Protein AF-A0AAN8IJY3-F1 (afdb_monomer)

Organism: Trichostrongylus colubriformis (NCBI:txid6319)

Secondary structure (DSSP, 8-state):
--B--EEEES-EEES-SS-SEEEEESSEEEEEES-EEES-SSEEEEEEE-TT--SPPS-EEEEEE---TT-TTSPPPEEE--SSEEEEE-----BGGG----EEEEES-EEES--SS-SEEEPPP--TTBPPEEEEEES-EEES-SS-SEEE-S--SEEEEEES-EEES-SS-SEEEE-TT-GGGTTS-EEEEEES-EEES-EES-SEEEE--TT-TTEEEEEESS-EEES-EE--S-TT---SSS--EEEEE--TTEEEEEEEEE-TT-SEEEEE--S-TT---EEEEEE-S-S-HHHHGGGEE-

Sequence (306 aa):
DGAADIWLNDTRIQDNWGDGVNISYAGGAITINGTRLERNRWRGAAFHFNDSSPFLALHQEIVFKGRPSNNIFYLPTIVADNKWGGVLVGNFCLPAYRNIEPKVLINWVEFLGNSYHPALEIHSCQGYGFARTVVDVTGNRIEGNGGMGFRMAPSVNVLAFINSNQFLNNNDTALFIKNAAYPQLWPLRANVTISKNAFKFNRGKYIISIGLNEDAPAQQLIFNQQNEVRENVVINPFPEFRPRSTPYAAMVVSSSNVIIRRNCFKNPHATYEIGTELNEHAKRIDARENNWGSPMPSQFMSKIFD

Solvent-accessible surface area (backbone atoms only — not comparable to full-atom values): 14254 Å² total; per-residue (Å²): 128,45,47,54,74,41,80,46,62,72,40,80,38,61,69,31,86,42,46,46,38,77,44,50,29,39,28,26,44,37,39,40,29,28,25,37,21,30,46,6,52,22,23,18,31,39,39,39,59,42,84,85,46,93,60,79,54,85,47,39,36,42,35,40,40,26,27,52,97,90,38,87,87,46,47,58,17,36,29,27,47,5,50,40,10,16,35,38,40,45,54,55,78,51,56,37,92,70,77,56,72,35,38,38,36,43,30,20,33,38,34,35,43,10,19,66,32,32,32,33,33,44,40,42,26,87,64,85,74,41,34,47,32,39,34,40,41,33,47,24,39,36,29,48,17,53,10,30,34,34,38,28,62,48,62,26,26,31,42,34,41,42,31,48,27,38,34,33,48,16,59,20,32,38,35,38,37,42,16,69,94,47,61,90,53,30,87,42,40,19,40,37,40,37,27,41,27,38,40,34,49,27,28,17,51,28,35,29,39,40,21,48,38,60,87,20,89,50,35,41,36,38,43,27,60,51,28,36,43,31,57,28,39,36,52,60,97,51,80,90,58,83,51,60,86,68,45,56,5,41,29,32,38,36,21,50,48,35,38,38,34,43,28,40,42,52,36,87,56,22,78,15,55,37,18,41,36,58,96,52,92,87,65,64,65,53,56,88,52,51,44,58,83,57,94,51,61,92,80,42,53,82,25,53,44,127

Mean predicted aligned error: 4.47 Å

InterPro domains:
  IPR006626 Parallel beta-helix repeat [SM00710] (3-25)
  IPR006626 Parallel beta-helix repeat [SM00710] (27-51)
  IPR006626 Parallel beta-helix repeat [SM00710] (132-154)
  IPR006626 Parallel beta-helix repeat [SM00710] (157-179)
  IPR006626 Parallel beta-helix repeat [SM00710] (189-209)
  IPR011050 Pectin lyase fold/virulence factor [SSF51126] (3-276)
  IPR012334 Pectin lyase fold [G3DSA:2.160.20.10] (1-294)
  IPR053243 Septate junction maturation regulator [PTHR47653] (2-306)

Radius of gyration: 19.26 Å; Cα contacts (8 Å, |Δi|>4): 1015; chains: 1; bounding box: 43×36×53 Å

Nearest PDB structures (foldseek):
  4xkw-assembly1_A  TM=3.505E-01  e=2.200E+00  Enterobacteria phage HK620
  6tgf-assembly1_D  TM=3.110E-01  e=2.200E+00  Pantoea stewartii subsp. stewartii DC283
  1ee6-assembly1_A  TM=3.434E-01  e=8.882E+00  Bacillus sp. KSM-P15
  4xla-assembly1_A  TM=2.573E-01  e=7.725E+00  Enterobacteria phage HK620

Foldseek 3Di:
DFDAEAEAELEEQEDAQEESEEGAHAAYEYEHFLYHQEHHQAESYEYHYDPVDPDHYPAAEYYYDAAAPPHPPGRGAEQENHAHEYYEADEDWAAVVSVYAHEYYHEAHEQYAYEHAENEEYEYHQDPRTAAHEYEAYNYEQENYAHEHYEYEAAFSYDYEAYQYEQYQYAEAPEYHEHCVPLVSLQTAGEYEHENYEHAQYEYQENYEDEHHAPRPRYAYEDAYEYEQEQYAFDDPCPVDQDLQRGGENYEYEYQRYEAAHYEFYHPNGQANYHYNYPDPVGDHHHPHYHQVDPDCVVHVSNYHD

Structure (mmCIF, N/CA/C/O backbone):
data_AF-A0AAN8IJY3-F1
#
_entry.id   AF-A0AAN8IJY3-F1
#
loop_
_atom_site.group_PDB
_atom_site.id
_atom_site.type_symbol
_atom_site.label_atom_id
_atom_site.label_alt_id
_atom_site.label_comp_id
_atom_site.label_asym_id
_atom_site.label_entity_id
_atom_site.label_seq_id
_atom_site.pdbx_PDB_ins_code
_atom_site.Cartn_x
_atom_site.Cartn_y
_atom_site.Cartn_z
_atom_site.occupancy
_atom_site.B_iso_or_equiv
_atom_site.auth_seq_id
_atom_site.auth_comp_id
_atom_site.auth_asym_id
_atom_site.auth_atom_id
_atom_site.pdbx_PDB_model_num
ATOM 1 N N . ASP A 1 1 ? 17.863 -8.884 -20.463 1.00 57.31 1 ASP A N 1
ATOM 2 C CA . ASP A 1 1 ? 17.815 -7.409 -20.524 1.00 57.31 1 ASP A CA 1
ATOM 3 C C . ASP A 1 1 ? 16.375 -6.960 -20.391 1.00 57.31 1 ASP A C 1
ATOM 5 O O . ASP A 1 1 ? 15.519 -7.518 -21.065 1.00 57.31 1 ASP A O 1
ATOM 9 N N . GLY A 1 2 ? 16.079 -6.120 -19.397 1.00 62.00 2 GLY A N 1
ATOM 10 C CA . GLY A 1 2 ? 14.698 -5.806 -19.013 1.00 62.00 2 GLY A CA 1
ATOM 11 C C . GLY A 1 2 ? 13.941 -5.013 -20.080 1.00 62.00 2 GLY A C 1
ATOM 12 O O . GLY A 1 2 ? 14.548 -4.405 -20.959 1.00 62.00 2 GLY A O 1
ATOM 13 N N . ALA A 1 3 ? 12.613 -5.006 -19.990 1.00 64.88 3 ALA A N 1
ATOM 14 C CA . ALA A 1 3 ? 11.790 -4.174 -20.859 1.00 64.88 3 ALA A CA 1
ATOM 15 C C . ALA A 1 3 ? 11.988 -2.677 -20.560 1.00 64.88 3 ALA A C 1
ATOM 17 O O . ALA A 1 3 ? 12.278 -2.316 -19.416 1.00 64.88 3 ALA A O 1
ATOM 18 N N . ALA A 1 4 ? 11.829 -1.851 -21.601 1.00 77.31 4 ALA A N 1
ATOM 19 C CA . ALA A 1 4 ? 11.807 -0.392 -21.522 1.00 77.31 4 ALA A CA 1
ATOM 20 C C . ALA A 1 4 ? 10.356 0.100 -21.346 1.00 77.31 4 ALA A C 1
ATOM 22 O O . ALA A 1 4 ? 9.753 -0.118 -20.298 1.00 77.31 4 ALA A O 1
ATOM 23 N N . ASP A 1 5 ? 9.763 0.710 -22.373 1.00 89.75 5 ASP A N 1
ATOM 24 C CA . ASP A 1 5 ? 8.384 1.198 -22.314 1.00 89.75 5 ASP A CA 1
ATOM 25 C C . ASP A 1 5 ? 7.380 0.111 -22.726 1.00 89.75 5 ASP A C 1
ATOM 27 O O . ASP A 1 5 ? 7.543 -0.555 -23.753 1.00 89.75 5 ASP A O 1
ATOM 31 N N . ILE A 1 6 ? 6.321 -0.066 -21.933 1.00 92.31 6 ILE A N 1
ATOM 32 C CA . ILE A 1 6 ? 5.241 -1.025 -22.199 1.00 92.31 6 ILE A CA 1
ATOM 33 C C . ILE A 1 6 ? 3.897 -0.317 -22.057 1.00 92.31 6 ILE A C 1
ATOM 35 O O . ILE A 1 6 ? 3.603 0.282 -21.024 1.00 92.31 6 ILE A O 1
ATOM 39 N N . TRP A 1 7 ? 3.037 -0.474 -23.062 1.00 94.44 7 TRP A N 1
ATOM 40 C CA . TRP A 1 7 ? 1.641 -0.045 -23.009 1.00 94.44 7 TRP A CA 1
ATOM 41 C C . TRP A 1 7 ? 0.704 -1.234 -23.209 1.00 94.44 7 TRP A C 1
ATOM 43 O O . TRP A 1 7 ? 0.685 -1.849 -24.272 1.00 94.44 7 TRP A O 1
ATOM 53 N N . LEU A 1 8 ? -0.100 -1.523 -22.188 1.00 95.31 8 LEU A N 1
ATOM 54 C CA . LEU A 1 8 ? -1.216 -2.464 -22.242 1.00 95.31 8 LEU A CA 1
ATOM 55 C C . LEU A 1 8 ? -2.509 -1.659 -22.151 1.00 95.31 8 LEU A C 1
ATOM 57 O O . LEU A 1 8 ? -2.762 -0.985 -21.149 1.00 95.31 8 LEU A O 1
ATOM 61 N N . ASN A 1 9 ? -3.304 -1.694 -23.216 1.00 95.31 9 ASN A N 1
ATOM 62 C CA . ASN A 1 9 ? -4.549 -0.944 -23.304 1.00 95.31 9 ASN A CA 1
ATOM 63 C C . ASN A 1 9 ? -5.684 -1.855 -23.761 1.00 95.31 9 ASN A C 1
ATOM 65 O O . ASN A 1 9 ? -5.482 -2.645 -24.681 1.00 95.31 9 ASN A O 1
ATOM 69 N N . ASP A 1 10 ? -6.849 -1.740 -23.123 1.00 95.12 10 ASP A N 1
ATOM 70 C CA . ASP A 1 10 ? -8.071 -2.482 -23.477 1.00 95.12 10 ASP A CA 1
ATOM 71 C C . ASP A 1 10 ? -7.823 -3.979 -23.744 1.00 95.12 10 ASP A C 1
ATOM 73 O O . ASP A 1 10 ? -8.246 -4.562 -24.741 1.00 95.12 10 ASP A O 1
ATOM 77 N N . THR A 1 11 ? -7.017 -4.597 -22.879 1.00 96.00 11 THR A N 1
ATOM 78 C CA . THR A 1 11 ? -6.579 -5.985 -23.042 1.00 96.00 11 THR A CA 1
ATOM 79 C C . THR A 1 11 ? -7.209 -6.865 -21.970 1.00 96.00 11 THR A C 1
ATOM 81 O O . THR A 1 11 ? -7.439 -6.433 -20.839 1.00 96.00 11 THR A O 1
ATOM 84 N N . ARG A 1 12 ? -7.466 -8.133 -22.298 1.00 97.62 12 ARG A N 1
ATOM 85 C CA . ARG A 1 12 ? -7.924 -9.141 -21.339 1.00 97.62 12 ARG A CA 1
ATOM 86 C C . ARG A 1 12 ? -6.913 -10.276 -21.246 1.00 97.62 12 ARG A C 1
ATOM 88 O O . ARG A 1 12 ? -6.701 -10.990 -22.219 1.00 97.62 12 ARG A O 1
ATOM 95 N N . ILE A 1 13 ? -6.314 -10.440 -20.071 1.00 98.19 13 ILE A N 1
ATOM 96 C CA . ILE A 1 13 ? -5.314 -11.466 -19.775 1.00 98.19 13 ILE A CA 1
ATOM 97 C C . ILE A 1 13 ? -5.856 -12.323 -18.641 1.00 98.19 13 ILE A C 1
ATOM 99 O O . ILE A 1 13 ? -6.041 -11.843 -17.519 1.00 98.19 13 ILE A O 1
ATOM 103 N N . GLN A 1 14 ? -6.158 -13.581 -18.946 1.00 98.06 14 GLN A N 1
ATOM 104 C CA . GLN A 1 14 ? -6.879 -14.432 -18.016 1.00 98.06 14 GLN A CA 1
ATOM 105 C C . GLN A 1 14 ? -6.523 -15.905 -18.124 1.00 98.06 14 GLN A C 1
ATOM 107 O O . GLN A 1 14 ? -6.052 -16.357 -19.165 1.00 98.06 14 GLN A O 1
ATOM 112 N N . ASP A 1 15 ? -6.816 -16.636 -17.049 1.00 98.06 15 ASP A N 1
ATOM 113 C CA . ASP A 1 15 ? -6.728 -18.097 -16.986 1.00 98.06 15 ASP A CA 1
ATOM 114 C C . ASP A 1 15 ? -5.304 -18.636 -17.274 1.00 98.06 15 ASP A C 1
ATOM 116 O O . ASP A 1 15 ? -5.122 -19.770 -17.721 1.00 98.06 15 ASP A O 1
ATOM 120 N N . ASN A 1 16 ? -4.269 -17.835 -16.982 1.00 98.00 16 ASN A N 1
ATOM 121 C CA . ASN A 1 16 ? -2.873 -18.250 -17.121 1.00 98.00 16 ASN A CA 1
ATOM 122 C C . ASN A 1 16 ? -2.427 -19.161 -15.970 1.00 98.00 16 ASN A C 1
ATOM 124 O O . ASN A 1 16 ? -2.874 -19.038 -14.826 1.00 98.00 16 ASN A O 1
ATOM 128 N N . TRP A 1 17 ? -1.467 -20.045 -16.259 1.00 97.56 17 TRP A N 1
ATOM 129 C CA . TRP A 1 17 ? -0.844 -20.906 -15.246 1.00 97.56 17 TRP A CA 1
ATOM 130 C C . TRP A 1 17 ? 0.104 -20.159 -14.293 1.00 97.56 17 TRP A C 1
ATOM 132 O O . TRP A 1 17 ? 0.342 -20.624 -13.178 1.00 97.56 17 TRP A O 1
ATOM 142 N N . GLY A 1 18 ? 0.647 -19.024 -14.735 1.00 96.94 18 GLY A N 1
ATOM 143 C CA . GLY A 1 18 ? 1.514 -18.144 -13.953 1.00 96.94 18 GLY A CA 1
ATOM 144 C C . GLY A 1 18 ? 0.833 -16.819 -13.625 1.00 96.94 18 GLY A C 1
ATOM 145 O O . GLY A 1 18 ? -0.378 -16.776 -13.389 1.00 96.94 18 GLY A O 1
ATOM 146 N N . ASP A 1 19 ? 1.622 -15.743 -13.598 1.00 97.81 19 ASP A N 1
ATOM 147 C CA . ASP A 1 19 ? 1.086 -14.384 -13.519 1.00 97.81 19 ASP A CA 1
ATOM 148 C C . ASP A 1 19 ? 0.403 -14.018 -14.847 1.00 97.81 19 ASP A C 1
ATOM 150 O O . ASP A 1 19 ? 0.786 -14.530 -15.901 1.00 97.81 19 ASP A O 1
ATOM 154 N N . GLY A 1 20 ? -0.583 -13.119 -14.818 1.00 97.50 20 GLY A N 1
ATOM 155 C CA . GLY A 1 20 ? -1.150 -12.557 -16.046 1.00 97.50 20 GLY A CA 1
ATOM 156 C C . GLY A 1 20 ? -0.112 -11.719 -16.796 1.00 97.50 20 GLY A C 1
ATOM 157 O O . GLY A 1 20 ? 0.162 -11.940 -17.972 1.00 97.50 20 GLY A O 1
ATOM 158 N N . VAL A 1 21 ? 0.517 -10.784 -16.088 1.00 96.81 21 VAL A N 1
ATOM 159 C CA . VAL A 1 21 ? 1.628 -9.972 -16.594 1.00 96.81 21 VAL A CA 1
ATOM 160 C C . VAL A 1 21 ? 2.835 -10.171 -15.690 1.00 96.81 21 VAL A C 1
ATOM 162 O O . VAL A 1 21 ? 2.745 -9.954 -14.486 1.00 96.81 21 VAL A O 1
ATOM 165 N N . ASN A 1 22 ? 3.980 -10.536 -16.258 1.00 95.25 22 ASN A N 1
ATOM 166 C CA . ASN A 1 22 ? 5.245 -10.580 -15.532 1.00 95.25 22 ASN A CA 1
ATOM 167 C C . ASN A 1 22 ? 6.300 -9.809 -16.322 1.00 95.25 22 ASN A C 1
ATOM 169 O O . ASN A 1 22 ? 6.633 -10.178 -17.449 1.00 95.25 22 ASN A O 1
ATOM 173 N N . ILE A 1 23 ? 6.779 -8.707 -15.751 1.00 92.81 23 ILE A N 1
ATOM 174 C CA . ILE A 1 23 ? 7.727 -7.813 -16.407 1.00 92.81 23 ILE A CA 1
ATOM 175 C C . ILE A 1 23 ? 8.966 -7.683 -15.534 1.00 92.81 23 ILE A C 1
ATOM 177 O O . ILE A 1 23 ? 8.918 -7.126 -14.438 1.00 92.81 23 ILE A O 1
ATOM 181 N N . SER A 1 24 ? 10.099 -8.144 -16.060 1.00 89.31 24 SER A N 1
ATOM 182 C CA . SER A 1 24 ? 11.412 -7.723 -15.579 1.00 89.31 24 SER A CA 1
ATOM 183 C C . SER A 1 24 ? 11.817 -6.438 -16.298 1.00 89.31 24 SER A C 1
ATOM 185 O O . SER A 1 24 ? 12.005 -6.452 -17.515 1.00 89.31 24 SER A O 1
ATOM 187 N N . TYR A 1 25 ? 11.934 -5.327 -15.576 1.00 83.44 25 TYR A N 1
ATOM 188 C CA . TYR A 1 25 ? 12.243 -4.016 -16.152 1.00 83.44 25 TYR A CA 1
ATOM 189 C C . TYR A 1 25 ? 13.630 -3.530 -15.730 1.00 83.44 25 TYR A C 1
ATOM 191 O O . TYR A 1 25 ? 14.109 -3.837 -14.638 1.00 83.44 25 TYR A O 1
ATOM 199 N N . ALA A 1 26 ? 14.273 -2.768 -16.613 1.00 80.75 26 ALA A N 1
ATOM 200 C CA . ALA A 1 26 ? 15.549 -2.093 -16.349 1.00 80.75 26 ALA A CA 1
ATOM 201 C C . ALA A 1 26 ? 15.403 -0.557 -16.309 1.00 80.75 26 ALA A C 1
ATOM 203 O O . ALA A 1 26 ? 16.367 0.155 -16.036 1.00 80.75 26 ALA A O 1
ATOM 204 N N . GLY A 1 27 ? 14.201 -0.057 -16.602 1.00 81.75 27 GLY A N 1
ATOM 205 C CA . GLY A 1 27 ? 13.865 1.351 -16.773 1.00 81.75 27 GLY A CA 1
ATOM 206 C C . GLY A 1 27 ? 12.630 1.496 -17.658 1.00 81.75 27 GLY A C 1
ATOM 207 O O . GLY A 1 27 ? 12.187 0.510 -18.236 1.00 81.75 27 GLY A O 1
ATOM 208 N N . GLY A 1 28 ? 12.106 2.710 -17.804 1.00 87.44 28 GLY A N 1
ATOM 209 C CA . GLY A 1 28 ? 11.009 3.015 -18.722 1.00 87.44 28 GLY A CA 1
ATOM 210 C C . GLY A 1 28 ? 9.665 3.276 -18.040 1.00 87.44 28 GLY A C 1
ATOM 211 O O . GLY A 1 28 ? 9.554 3.359 -16.813 1.00 87.44 28 GLY A O 1
ATOM 212 N N . ALA A 1 29 ? 8.639 3.454 -18.864 1.00 90.75 29 ALA A N 1
ATOM 213 C CA . ALA A 1 29 ? 7.263 3.693 -18.462 1.00 90.75 29 ALA A CA 1
ATOM 214 C C . ALA A 1 29 ? 6.399 2.481 -18.814 1.00 90.75 29 ALA A C 1
ATOM 216 O O . ALA A 1 29 ? 6.218 2.131 -19.980 1.00 90.75 29 ALA A O 1
ATOM 217 N N . ILE A 1 30 ? 5.816 1.863 -17.793 1.00 94.25 30 ILE A N 1
ATOM 218 C CA . ILE A 1 30 ? 4.874 0.763 -17.945 1.00 94.25 30 ILE A CA 1
ATOM 219 C C . ILE A 1 30 ? 3.485 1.281 -17.611 1.00 94.25 30 ILE A C 1
ATOM 221 O O . ILE A 1 30 ? 3.211 1.657 -16.473 1.00 94.25 30 ILE A O 1
ATOM 225 N N . THR A 1 31 ? 2.599 1.301 -18.600 1.00 95.75 31 THR A N 1
ATOM 226 C CA . THR A 1 31 ? 1.227 1.781 -18.447 1.00 95.75 31 THR A CA 1
ATOM 227 C C . THR A 1 31 ? 0.232 0.670 -18.745 1.00 95.75 31 THR A C 1
ATOM 229 O O . THR A 1 31 ? 0.245 0.085 -19.827 1.00 95.75 31 THR A O 1
ATOM 232 N N . ILE A 1 32 ? -0.672 0.433 -17.800 1.00 96.62 32 ILE A N 1
ATOM 233 C CA . ILE A 1 32 ? -1.793 -0.496 -17.912 1.00 96.62 32 ILE A CA 1
ATOM 234 C C . ILE A 1 32 ? -3.093 0.298 -17.766 1.00 96.62 32 ILE A C 1
ATOM 236 O O . ILE A 1 32 ? -3.346 0.919 -16.731 1.00 96.62 32 ILE A O 1
ATOM 240 N N . ASN A 1 33 ? -3.909 0.305 -18.818 1.00 95.50 33 ASN A N 1
ATOM 241 C CA . ASN A 1 33 ? -5.165 1.052 -18.879 1.00 95.50 33 ASN A CA 1
ATOM 242 C C . ASN A 1 33 ? -6.282 0.209 -19.506 1.00 95.50 33 ASN A C 1
ATOM 244 O O . ASN A 1 33 ? -6.027 -0.596 -20.398 1.00 95.50 33 ASN A O 1
ATOM 248 N N . GLY A 1 34 ? -7.514 0.357 -19.020 1.00 95.06 34 GLY A N 1
ATOM 249 C CA . GLY A 1 34 ? -8.681 -0.395 -19.487 1.00 95.06 34 GLY A CA 1
ATOM 250 C C . GLY A 1 34 ? -8.506 -1.915 -19.504 1.00 95.06 34 GLY A C 1
ATOM 251 O O . GLY A 1 34 ? -9.171 -2.594 -20.276 1.00 95.06 34 GLY A O 1
ATOM 252 N N . THR A 1 35 ? -7.565 -2.454 -18.730 1.00 97.06 35 THR A N 1
ATOM 253 C CA . THR A 1 35 ? -7.095 -3.837 -18.880 1.00 97.06 35 THR A CA 1
ATOM 254 C C . THR A 1 35 ? -7.650 -4.718 -17.768 1.00 97.06 35 THR A C 1
ATOM 256 O O . THR A 1 35 ? -7.766 -4.298 -16.616 1.00 97.06 35 THR A O 1
ATOM 259 N N . ARG A 1 36 ? -7.979 -5.964 -18.107 1.00 98.25 36 ARG A N 1
ATOM 260 C CA . ARG A 1 36 ? -8.488 -6.979 -17.181 1.00 98.25 36 ARG A CA 1
ATOM 261 C C . ARG A 1 36 ? -7.457 -8.081 -16.972 1.00 98.25 36 ARG A C 1
ATOM 263 O O . ARG A 1 36 ? -7.103 -8.765 -17.930 1.00 98.25 36 ARG A O 1
ATOM 270 N N . LEU A 1 37 ? -7.006 -8.256 -15.733 1.00 98.44 37 LEU A N 1
ATOM 271 C CA . LEU A 1 37 ? -6.052 -9.281 -15.303 1.00 98.44 37 LEU A CA 1
ATOM 272 C C . LEU A 1 37 ? -6.773 -10.244 -14.352 1.00 98.44 37 LEU A C 1
ATOM 274 O O . LEU A 1 37 ? -6.857 -9.987 -13.147 1.00 98.44 37 LEU A O 1
ATOM 278 N N . GLU A 1 38 ? -7.364 -11.306 -14.903 1.00 98.38 38 GLU A N 1
ATOM 279 C CA . GLU A 1 38 ? -8.392 -12.095 -14.208 1.00 98.38 38 GLU A CA 1
ATOM 280 C C . GLU A 1 38 ? -8.054 -13.589 -14.102 1.00 98.38 38 GLU A C 1
ATOM 282 O O . GLU A 1 38 ? -7.570 -14.186 -15.056 1.00 98.38 38 GLU A O 1
ATOM 287 N N . ARG A 1 39 ? -8.389 -14.239 -12.980 1.00 98.38 39 ARG A N 1
ATOM 288 C CA . ARG A 1 39 ? -8.335 -15.714 -12.829 1.00 98.38 39 ARG A CA 1
ATOM 289 C C . ARG A 1 39 ? -6.981 -16.354 -13.158 1.00 98.38 39 ARG A C 1
ATOM 291 O O . ARG A 1 39 ? -6.911 -17.530 -13.518 1.00 98.38 39 ARG A O 1
ATOM 298 N N . ASN A 1 40 ? -5.888 -15.613 -13.017 1.00 98.44 40 ASN A N 1
ATOM 299 C CA . ASN A 1 40 ? -4.558 -16.183 -13.181 1.00 98.44 40 ASN A CA 1
ATOM 300 C C . ASN A 1 40 ? -4.218 -17.028 -11.949 1.00 98.44 40 ASN A C 1
ATOM 302 O O . ASN A 1 40 ? -4.603 -16.712 -10.815 1.00 98.44 40 ASN A O 1
ATOM 306 N N . ARG A 1 41 ? -3.511 -18.141 -12.155 1.00 98.06 41 ARG A N 1
ATOM 307 C CA . ARG A 1 41 ? -3.127 -19.029 -11.052 1.00 98.06 41 ARG A CA 1
ATOM 308 C C . ARG A 1 41 ? -2.124 -18.360 -10.114 1.00 98.06 41 ARG A C 1
ATOM 310 O O . ARG A 1 41 ? -2.106 -18.720 -8.936 1.00 98.06 41 ARG A O 1
ATOM 317 N N . TRP A 1 42 ? -1.317 -17.417 -10.600 1.00 97.69 42 TRP A N 1
ATOM 318 C CA . TRP A 1 42 ? -0.499 -16.567 -9.738 1.00 97.69 42 TRP A CA 1
ATOM 319 C C . TRP A 1 42 ? -1.097 -15.171 -9.577 1.00 97.69 42 TRP A C 1
ATOM 321 O O . TRP A 1 42 ? -2.226 -15.066 -9.092 1.00 97.69 42 TRP A O 1
ATOM 331 N N . ARG A 1 43 ? -0.339 -14.110 -9.864 1.00 98.06 43 ARG A N 1
ATOM 332 C CA . ARG A 1 43 ? -0.781 -12.725 -9.696 1.00 98.06 43 ARG A CA 1
ATOM 333 C C . ARG A 1 43 ? -1.459 -12.205 -10.957 1.00 98.06 43 ARG A C 1
ATOM 335 O O . ARG A 1 43 ? -1.277 -12.748 -12.044 1.00 98.06 43 ARG A O 1
ATOM 342 N N . GLY A 1 44 ? -2.199 -11.110 -10.832 1.00 98.12 44 GLY A N 1
ATOM 343 C CA . GLY A 1 44 ? -2.636 -10.340 -11.994 1.00 98.12 44 GLY A CA 1
ATOM 344 C C . GLY A 1 44 ? -1.442 -9.718 -12.717 1.00 98.12 44 GLY A C 1
ATOM 345 O O . GLY A 1 44 ? -1.263 -9.942 -13.913 1.00 98.12 44 GLY A O 1
ATOM 346 N N . ALA A 1 45 ? -0.591 -8.997 -11.979 1.00 98.00 45 ALA A N 1
ATOM 347 C CA . ALA A 1 45 ? 0.669 -8.468 -12.499 1.00 98.00 45 ALA A CA 1
ATOM 348 C C . ALA A 1 45 ? 1.812 -8.535 -11.479 1.00 98.00 45 ALA A C 1
ATOM 350 O O . ALA A 1 45 ? 1.609 -8.332 -10.280 1.00 98.00 45 ALA A O 1
ATOM 351 N N . ALA A 1 46 ? 3.028 -8.748 -11.971 1.00 97.06 46 ALA A N 1
ATOM 352 C CA . ALA A 1 46 ? 4.256 -8.685 -11.197 1.00 97.06 46 ALA A CA 1
ATOM 353 C C . ALA A 1 46 ? 5.330 -7.896 -11.957 1.00 97.06 46 ALA A C 1
ATOM 355 O O . ALA A 1 46 ? 5.601 -8.152 -13.132 1.00 97.06 46 ALA A O 1
ATOM 356 N N . PHE A 1 47 ? 5.945 -6.937 -11.269 1.00 95.19 47 PHE A N 1
ATOM 357 C CA . PHE A 1 47 ? 7.030 -6.117 -11.795 1.00 95.19 47 PHE A CA 1
ATOM 358 C C . PHE A 1 47 ? 8.287 -6.370 -10.983 1.00 95.19 47 PHE A C 1
ATOM 360 O O . PHE A 1 47 ? 8.326 -6.104 -9.781 1.00 95.19 47 PHE A O 1
ATOM 367 N N . HIS A 1 48 ? 9.323 -6.856 -11.649 1.00 91.19 48 HIS A N 1
ATOM 368 C CA . HIS A 1 48 ? 10.604 -7.177 -11.043 1.00 91.19 48 HIS A CA 1
ATOM 369 C C . HIS A 1 48 ? 11.672 -6.260 -11.615 1.00 91.19 48 HIS A C 1
ATOM 371 O O . HIS A 1 48 ? 11.784 -6.104 -12.829 1.00 91.19 48 HIS A O 1
ATOM 377 N N . PHE A 1 49 ? 12.462 -5.646 -10.745 1.00 85.19 49 PHE A N 1
ATOM 378 C CA . PHE A 1 49 ? 13.601 -4.877 -11.206 1.00 85.19 49 PHE A CA 1
ATOM 379 C C . PHE A 1 49 ? 14.766 -5.806 -11.546 1.00 85.19 49 PHE A C 1
ATOM 381 O O . PHE A 1 49 ? 15.089 -6.703 -10.769 1.00 85.19 49 PHE A O 1
ATOM 388 N N . ASN A 1 50 ? 15.393 -5.575 -12.697 1.00 82.88 50 ASN A N 1
ATOM 389 C CA . ASN A 1 50 ? 16.622 -6.247 -13.085 1.00 82.88 50 ASN A CA 1
ATOM 390 C C . ASN A 1 50 ? 17.842 -5.368 -12.769 1.00 82.88 50 ASN A C 1
ATOM 392 O O . ASN A 1 50 ? 18.178 -4.459 -13.532 1.00 82.88 50 ASN A O 1
ATOM 396 N N . ASP A 1 51 ? 18.520 -5.678 -11.667 1.00 74.31 51 ASP A N 1
ATOM 397 C CA . ASP A 1 51 ? 19.732 -4.998 -11.203 1.00 74.31 51 ASP A CA 1
ATOM 398 C C . ASP A 1 51 ? 20.992 -5.365 -12.002 1.00 74.31 51 ASP A C 1
ATOM 400 O O . ASP A 1 51 ? 21.986 -4.643 -11.946 1.00 74.31 51 ASP A O 1
ATOM 404 N N . SER A 1 52 ? 20.946 -6.442 -12.792 1.00 78.00 52 SER A N 1
ATOM 405 C CA . SER A 1 52 ? 22.065 -6.889 -13.622 1.00 78.00 52 SER A CA 1
ATOM 406 C C . SER A 1 52 ? 22.160 -6.152 -14.962 1.00 78.00 52 SER A C 1
ATOM 408 O O . SER A 1 52 ? 23.080 -6.410 -15.739 1.00 78.00 52 SER A O 1
ATOM 410 N N . SER A 1 53 ? 21.193 -5.288 -15.287 1.00 73.12 53 SER A N 1
ATOM 411 C CA . SER A 1 53 ? 21.184 -4.544 -16.547 1.00 73.12 53 SER A CA 1
ATOM 412 C C . SER A 1 53 ? 22.312 -3.503 -16.574 1.00 73.12 53 SER A C 1
ATOM 414 O O . SER A 1 53 ? 22.369 -2.652 -15.686 1.00 73.12 53 SER A O 1
ATOM 416 N N . PRO A 1 54 ? 23.171 -3.483 -17.613 1.00 71.44 54 PRO A N 1
ATOM 417 C CA . PRO A 1 54 ? 24.182 -2.436 -17.769 1.00 71.44 54 PRO A CA 1
ATOM 418 C C . PRO A 1 54 ? 23.572 -1.100 -18.225 1.00 71.44 54 PRO A C 1
ATOM 420 O O . PRO A 1 54 ? 24.244 -0.068 -18.213 1.00 71.44 54 PRO A O 1
ATOM 423 N N . PHE A 1 55 ? 22.308 -1.116 -18.663 1.00 70.38 55 PHE A N 1
ATOM 424 C CA . PHE A 1 55 ? 21.607 0.049 -19.187 1.00 70.38 55 PHE A CA 1
ATOM 425 C C . PHE A 1 55 ? 20.977 0.874 -18.069 1.00 70.38 55 PHE A C 1
ATOM 427 O O . PHE A 1 55 ? 20.408 0.339 -17.118 1.00 70.38 55 PHE A O 1
ATOM 434 N N . LEU A 1 56 ? 21.064 2.194 -18.220 1.00 68.62 56 LEU A N 1
ATOM 435 C CA . LEU A 1 56 ? 20.573 3.170 -17.256 1.00 68.62 56 LEU A CA 1
ATOM 436 C C . LEU A 1 56 ? 19.191 3.681 -17.680 1.00 68.62 56 LEU A C 1
ATOM 438 O O . LEU A 1 56 ? 19.029 4.180 -18.792 1.00 68.62 56 LEU A O 1
ATOM 442 N N . ALA A 1 57 ? 18.218 3.601 -16.774 1.00 74.19 57 ALA A N 1
ATOM 443 C CA . ALA A 1 57 ? 16.888 4.170 -16.966 1.00 74.19 57 ALA A CA 1
ATOM 444 C C . ALA A 1 57 ? 16.938 5.706 -17.069 1.00 74.19 57 ALA A C 1
ATOM 446 O O . ALA A 1 57 ? 17.584 6.358 -16.246 1.00 74.19 57 ALA A O 1
ATOM 447 N N . LEU A 1 58 ? 16.221 6.283 -18.040 1.00 77.00 58 LEU A N 1
ATOM 448 C CA . LEU A 1 58 ? 16.004 7.737 -18.152 1.00 77.00 58 LEU A CA 1
ATOM 449 C C . LEU A 1 58 ? 14.756 8.203 -17.385 1.00 77.00 58 LEU A C 1
ATOM 451 O O . LEU A 1 58 ? 14.705 9.326 -16.891 1.00 77.00 58 LEU A O 1
ATOM 455 N N . HIS A 1 59 ? 13.774 7.318 -17.242 1.00 83.56 59 HIS A N 1
ATOM 456 C CA . HIS A 1 59 ? 12.564 7.485 -16.444 1.00 83.56 59 HIS A CA 1
ATOM 457 C C . HIS A 1 59 ? 12.164 6.129 -15.859 1.00 83.56 59 HIS A C 1
ATOM 459 O O . HIS A 1 59 ? 12.603 5.089 -16.351 1.00 83.56 59 HIS A O 1
ATOM 465 N N . GLN A 1 60 ? 11.369 6.144 -14.790 1.00 87.12 60 GLN A N 1
ATOM 466 C CA . GLN A 1 60 ? 10.867 4.932 -14.147 1.00 87.12 60 GLN A CA 1
ATOM 467 C C . GLN A 1 60 ? 9.446 5.157 -13.647 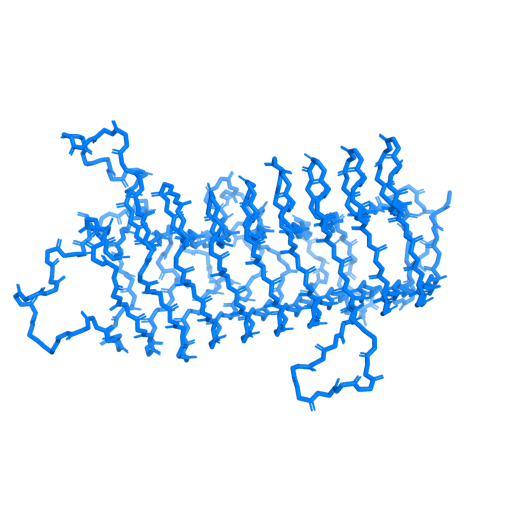1.00 87.12 60 GLN A C 1
ATOM 469 O O . GLN A 1 60 ? 9.245 5.806 -12.618 1.00 87.12 60 GLN A O 1
ATOM 474 N N . GLU A 1 61 ? 8.470 4.589 -14.343 1.00 92.94 61 GLU A N 1
ATOM 475 C CA . GLU A 1 61 ? 7.064 4.762 -13.993 1.00 92.94 61 GLU A CA 1
ATOM 476 C C . GLU A 1 61 ? 6.294 3.449 -14.159 1.00 92.94 61 GLU A C 1
ATOM 478 O O . GLU A 1 61 ? 6.355 2.811 -15.206 1.00 92.94 61 GLU A O 1
ATOM 483 N N . ILE A 1 62 ? 5.553 3.047 -13.127 1.00 95.56 62 ILE A N 1
ATOM 484 C CA . ILE A 1 62 ? 4.549 1.980 -13.212 1.00 95.56 62 ILE A CA 1
ATOM 485 C C . ILE A 1 62 ? 3.196 2.626 -12.986 1.00 95.56 62 ILE A C 1
ATOM 487 O O . ILE A 1 62 ? 2.950 3.209 -11.931 1.00 95.56 62 ILE A O 1
ATOM 491 N N . VAL A 1 63 ? 2.327 2.544 -13.984 1.00 97.06 63 VAL A N 1
ATOM 492 C CA . VAL A 1 63 ? 1.083 3.301 -14.025 1.00 97.06 63 VAL A CA 1
ATOM 493 C C . VAL A 1 63 ? -0.077 2.370 -14.331 1.00 97.06 63 VAL A C 1
ATOM 495 O O . VAL A 1 63 ? -0.209 1.873 -15.444 1.00 97.06 63 VAL A O 1
ATOM 498 N N . PHE A 1 64 ? -0.958 2.176 -13.358 1.00 97.69 64 PHE A N 1
ATOM 499 C CA . PHE A 1 64 ? -2.274 1.598 -13.574 1.00 97.69 64 PHE A CA 1
ATOM 500 C C . PHE A 1 64 ? -3.303 2.714 -13.537 1.00 97.69 64 PHE A C 1
ATOM 502 O O . PHE A 1 64 ? -3.407 3.459 -12.560 1.00 97.69 64 PHE A O 1
ATOM 509 N N . LYS A 1 65 ? -4.081 2.817 -14.607 1.00 94.81 65 LYS A N 1
ATOM 510 C CA . LYS A 1 65 ? -5.194 3.755 -14.704 1.00 94.81 65 LYS A CA 1
ATOM 511 C C . LYS A 1 65 ? -6.452 2.966 -14.965 1.00 94.81 65 LYS A C 1
ATOM 513 O O . LYS A 1 65 ? -6.511 2.206 -15.924 1.00 94.81 65 LYS A O 1
ATOM 518 N N . GLY A 1 66 ? -7.440 3.118 -14.104 1.00 90.75 66 GLY A N 1
ATOM 519 C CA . GLY A 1 66 ? -8.777 2.615 -14.361 1.00 90.75 66 GLY A CA 1
ATOM 520 C C . GLY A 1 66 ? -9.770 3.746 -14.557 1.00 90.75 66 GLY A C 1
ATOM 521 O O . GLY A 1 66 ? -9.426 4.853 -14.977 1.00 90.75 66 GLY A O 1
ATOM 522 N N . ARG A 1 67 ? -11.026 3.436 -14.261 1.00 89.50 67 ARG A N 1
ATOM 523 C CA . ARG A 1 67 ? -12.166 4.300 -14.538 1.00 89.50 67 ARG A CA 1
ATOM 524 C C . ARG A 1 67 ? -12.534 5.099 -13.286 1.00 89.50 67 ARG A C 1
ATOM 526 O O . ARG A 1 67 ? -13.006 4.493 -12.322 1.00 89.50 67 ARG A O 1
ATOM 533 N N . PRO A 1 68 ? -12.412 6.439 -13.292 1.00 85.75 68 PRO A N 1
ATOM 534 C CA . PRO A 1 68 ? -12.945 7.261 -12.214 1.00 85.75 68 PRO A CA 1
ATOM 535 C C . PRO A 1 68 ? -14.452 7.049 -12.051 1.00 85.75 68 PRO A C 1
ATOM 537 O O . PRO A 1 68 ? -15.181 6.931 -13.035 1.00 85.75 68 PRO A O 1
ATOM 540 N N . SER A 1 69 ? -14.948 7.063 -10.813 1.00 73.44 69 SER A N 1
ATOM 541 C CA . SER A 1 69 ? -16.365 6.800 -10.509 1.00 73.44 69 SER A CA 1
ATOM 542 C C . SER A 1 69 ? -17.335 7.747 -11.229 1.00 73.44 69 SER A C 1
ATOM 544 O O . SER A 1 69 ? -18.489 7.399 -11.453 1.00 73.44 69 SER A O 1
ATOM 546 N N . ASN A 1 70 ? -16.875 8.948 -11.587 1.00 77.75 70 ASN A N 1
ATOM 547 C CA . ASN A 1 70 ? -17.654 9.995 -12.244 1.00 77.75 70 ASN A CA 1
ATOM 548 C C . ASN A 1 70 ? -17.517 10.011 -13.776 1.00 77.75 70 ASN A C 1
ATOM 550 O O . ASN A 1 70 ? -18.092 10.892 -14.413 1.00 77.75 70 ASN A O 1
ATOM 554 N N . ASN A 1 71 ? -16.752 9.094 -14.374 1.00 80.81 71 ASN A N 1
ATOM 555 C CA . ASN A 1 71 ? -16.490 9.119 -15.806 1.00 80.81 71 ASN A CA 1
ATOM 556 C C . ASN A 1 71 ? -16.665 7.739 -16.446 1.00 80.81 71 ASN A C 1
ATOM 558 O O . ASN A 1 71 ? -15.749 6.922 -16.480 1.00 80.81 71 ASN A O 1
ATOM 562 N N . ILE A 1 72 ? -17.853 7.510 -17.004 1.00 78.00 72 ILE A N 1
ATOM 563 C CA . ILE A 1 72 ? -18.235 6.246 -17.647 1.00 78.00 72 ILE A CA 1
ATOM 564 C C . ILE A 1 72 ? -17.509 5.972 -18.971 1.00 78.00 72 ILE A C 1
ATOM 566 O O . ILE A 1 72 ? -17.575 4.847 -19.457 1.00 78.00 72 ILE A O 1
ATOM 570 N N . PHE A 1 73 ? -16.829 6.970 -19.547 1.00 79.25 73 PHE A N 1
ATOM 571 C CA . PHE A 1 73 ? -16.134 6.837 -20.831 1.00 79.25 73 PHE A CA 1
ATOM 572 C C . PHE A 1 73 ? -14.764 6.164 -20.711 1.00 79.25 73 PHE A C 1
ATOM 574 O O . PHE A 1 73 ? -14.225 5.706 -21.715 1.00 79.25 73 PHE A O 1
ATOM 581 N N . TYR A 1 74 ? -14.194 6.087 -19.506 1.00 80.56 74 TYR A N 1
ATOM 582 C CA . TYR A 1 74 ? -12.958 5.340 -19.286 1.00 80.56 74 TYR A CA 1
ATOM 583 C C . TYR A 1 74 ? -13.262 3.856 -19.126 1.00 80.56 74 TYR A C 1
ATOM 585 O O . TYR A 1 74 ? -14.206 3.471 -18.439 1.00 80.56 74 TYR A O 1
ATOM 593 N N . LEU A 1 75 ? -12.437 3.010 -19.734 1.00 89.06 75 LEU A N 1
ATOM 594 C CA . LEU A 1 75 ? -12.520 1.573 -19.522 1.00 89.06 75 LEU A CA 1
ATOM 595 C C . LEU A 1 75 ? -12.047 1.230 -18.101 1.00 89.06 75 LEU A C 1
ATOM 597 O O . LEU A 1 75 ? -11.053 1.790 -17.629 1.00 89.06 75 LEU A O 1
ATOM 601 N N . PRO A 1 76 ? -12.744 0.327 -17.391 1.00 93.94 76 PRO A N 1
ATOM 602 C CA . PRO A 1 76 ? -12.295 -0.110 -16.080 1.00 93.94 76 PRO A CA 1
ATOM 603 C C . PRO A 1 76 ? -11.024 -0.956 -16.213 1.00 93.94 76 PRO A C 1
ATOM 605 O O . PRO A 1 76 ? -10.955 -1.852 -17.053 1.00 93.94 76 PRO A O 1
ATOM 608 N N . THR A 1 77 ? -10.049 -0.702 -15.340 1.00 97.50 77 THR A N 1
ATOM 609 C CA . THR A 1 77 ? -8.915 -1.609 -15.123 1.00 97.50 77 THR A CA 1
ATOM 610 C C . THR A 1 77 ? -9.232 -2.475 -13.918 1.00 97.50 77 THR A C 1
ATOM 612 O O . THR A 1 77 ? -9.510 -1.951 -12.836 1.00 97.50 77 THR A O 1
ATOM 615 N N . ILE A 1 78 ? -9.226 -3.790 -14.120 1.00 98.06 78 ILE A N 1
ATOM 616 C CA . ILE A 1 78 ? -9.694 -4.768 -13.136 1.00 98.06 78 ILE A CA 1
ATOM 617 C C . ILE A 1 78 ? -8.620 -5.826 -12.925 1.00 98.06 78 ILE A C 1
ATOM 619 O O . ILE A 1 78 ? -8.129 -6.429 -13.878 1.00 98.06 78 ILE A O 1
ATOM 623 N N . VAL A 1 79 ? -8.289 -6.078 -11.664 1.00 98.62 79 VAL A N 1
ATOM 624 C CA . VAL A 1 79 ? -7.399 -7.153 -11.230 1.00 98.62 79 VAL A CA 1
ATOM 625 C C . VAL A 1 79 ? -8.204 -8.057 -10.309 1.00 98.62 79 VAL A C 1
ATOM 627 O O . VAL A 1 79 ? -8.423 -7.714 -9.144 1.00 98.62 79 VAL A O 1
ATOM 630 N N . ALA A 1 80 ? -8.693 -9.181 -10.835 1.00 98.50 80 ALA A N 1
ATOM 631 C CA . ALA A 1 80 ? -9.695 -9.976 -10.132 1.00 98.50 80 ALA A CA 1
ATOM 632 C C . ALA A 1 80 ? -9.435 -11.481 -10.107 1.00 98.50 80 ALA A C 1
ATOM 634 O O . ALA A 1 80 ? -8.890 -12.054 -11.047 1.00 98.50 80 ALA A O 1
ATOM 635 N N . ASP A 1 81 ? -9.870 -12.129 -9.029 1.00 98.38 81 ASP A N 1
ATOM 636 C CA . ASP A 1 81 ? -9.904 -13.589 -8.874 1.00 98.38 81 ASP A CA 1
ATOM 637 C C . ASP A 1 81 ? -8.555 -14.292 -9.119 1.00 98.38 81 ASP A C 1
ATOM 639 O O . ASP A 1 81 ? -8.500 -15.478 -9.454 1.00 98.38 81 ASP A O 1
ATOM 643 N N . ASN A 1 82 ? -7.441 -13.572 -8.969 1.00 98.56 82 ASN A N 1
ATOM 644 C CA . ASN A 1 82 ? -6.111 -14.152 -9.099 1.00 98.56 82 ASN A CA 1
ATOM 645 C C . ASN A 1 82 ? -5.786 -14.946 -7.828 1.00 98.56 82 ASN A C 1
ATOM 647 O O . ASN A 1 82 ? -6.006 -14.473 -6.707 1.00 98.56 82 ASN A O 1
ATOM 651 N N . LYS A 1 83 ? -5.284 -16.175 -7.985 1.00 98.00 83 LYS A N 1
ATOM 652 C CA . LYS A 1 83 ? -5.196 -17.128 -6.864 1.00 98.00 83 LYS A CA 1
ATOM 653 C C . LYS A 1 83 ? -4.038 -16.867 -5.908 1.00 98.00 83 LYS A C 1
ATOM 655 O O . LYS A 1 83 ? -4.097 -17.337 -4.774 1.00 98.00 83 LYS A O 1
ATOM 660 N N . TRP A 1 84 ? -2.993 -16.176 -6.359 1.00 97.12 84 TRP A N 1
ATOM 661 C CA . TRP A 1 84 ? -1.826 -15.905 -5.526 1.00 97.12 84 TRP A CA 1
ATOM 662 C C . TRP A 1 84 ? -1.789 -14.484 -4.995 1.00 97.12 84 TRP A C 1
ATOM 664 O O . TRP A 1 84 ? -1.218 -14.319 -3.937 1.00 97.12 84 TRP A O 1
ATOM 674 N N . GLY A 1 85 ? -2.361 -13.490 -5.680 1.00 96.94 85 GLY A N 1
ATOM 675 C CA . GLY A 1 85 ? -2.400 -12.081 -5.263 1.00 96.94 85 GLY A CA 1
ATOM 676 C C . GLY A 1 85 ? -2.796 -11.170 -6.429 1.00 96.94 85 GLY A C 1
ATOM 677 O O . GLY A 1 85 ? -2.993 -11.652 -7.540 1.00 96.94 85 GLY A O 1
ATOM 678 N N . GLY A 1 86 ? -2.915 -9.860 -6.216 1.00 98.06 86 GLY A N 1
ATOM 679 C CA . GLY A 1 86 ? -3.304 -8.933 -7.290 1.00 98.06 86 GLY A CA 1
ATOM 680 C C . GLY A 1 86 ? -2.102 -8.384 -8.061 1.00 98.06 86 GLY A C 1
ATOM 681 O O . GLY A 1 86 ? -1.689 -8.959 -9.068 1.00 98.06 86 GLY A O 1
ATOM 682 N N . VAL A 1 87 ? -1.543 -7.265 -7.604 1.00 98.50 87 VAL A N 1
ATOM 683 C CA . VAL A 1 87 ? -0.384 -6.600 -8.221 1.00 98.50 87 VAL A CA 1
ATOM 684 C C . VAL A 1 87 ? 0.790 -6.562 -7.252 1.00 98.50 87 VAL A C 1
ATOM 686 O O . VAL A 1 87 ? 0.636 -6.116 -6.1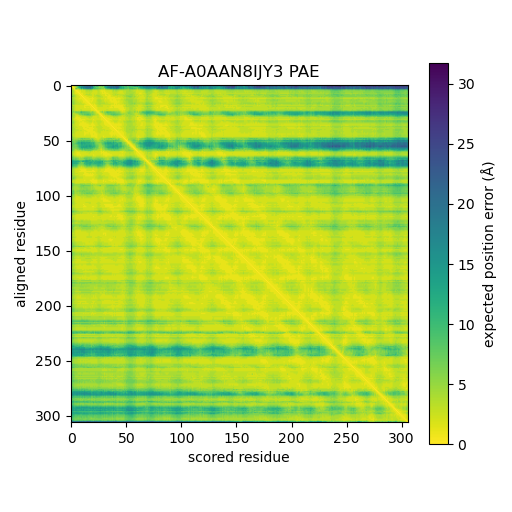17 1.00 98.50 87 VAL A O 1
ATOM 689 N N . LEU A 1 88 ? 1.968 -6.977 -7.721 1.00 98.00 88 LEU A N 1
ATOM 690 C CA . LEU A 1 88 ? 3.240 -6.831 -7.016 1.00 98.00 88 LEU A CA 1
ATOM 691 C C . LEU A 1 88 ? 4.155 -5.859 -7.763 1.00 98.00 88 LEU A C 1
ATOM 693 O O . LEU A 1 88 ? 4.534 -6.117 -8.905 1.00 98.00 88 LEU A O 1
ATOM 697 N N . VAL A 1 89 ? 4.573 -4.792 -7.090 1.00 96.94 89 VAL A N 1
ATOM 698 C CA . VAL A 1 89 ? 5.656 -3.910 -7.531 1.00 96.94 89 VAL A CA 1
ATOM 699 C C . VAL A 1 89 ? 6.893 -4.200 -6.690 1.00 96.94 89 VAL A C 1
ATOM 701 O O . VAL A 1 89 ? 6.912 -3.926 -5.491 1.00 96.94 89 VAL A O 1
ATOM 704 N N . GLY A 1 90 ? 7.915 -4.780 -7.317 1.00 93.31 90 GLY A N 1
ATOM 705 C CA . GLY A 1 90 ? 9.184 -5.108 -6.678 1.00 93.31 90 GLY A CA 1
ATOM 706 C C . GLY A 1 90 ? 10.010 -3.880 -6.298 1.00 93.31 90 GLY A C 1
ATOM 707 O O . GLY A 1 90 ? 9.784 -2.769 -6.783 1.00 93.31 90 GLY A O 1
ATOM 708 N N . ASN A 1 91 ? 10.995 -4.099 -5.428 1.00 89.00 91 ASN A N 1
ATOM 709 C CA . ASN A 1 91 ? 11.889 -3.056 -4.952 1.00 89.00 91 ASN A CA 1
ATOM 710 C C . ASN A 1 91 ? 12.802 -2.574 -6.084 1.00 89.00 91 ASN A C 1
ATOM 712 O O . ASN A 1 91 ? 13.585 -3.335 -6.645 1.00 89.00 91 ASN A O 1
ATOM 716 N N . PHE A 1 92 ? 12.751 -1.281 -6.373 1.00 86.81 92 PHE A N 1
ATOM 717 C CA . PHE A 1 92 ? 13.659 -0.645 -7.317 1.00 86.81 92 PHE A CA 1
ATOM 718 C C . PHE A 1 92 ? 14.391 0.505 -6.661 1.00 86.81 92 PHE A C 1
ATOM 720 O O . PHE A 1 92 ? 13.788 1.311 -5.960 1.00 86.81 92 PHE A O 1
ATOM 727 N N . CYS A 1 93 ? 15.689 0.590 -6.925 1.00 88.31 93 CYS A N 1
ATOM 728 C CA . CYS A 1 93 ? 16.576 1.560 -6.320 1.00 88.31 93 CYS A CA 1
ATOM 729 C C . CYS A 1 93 ? 17.306 2.358 -7.403 1.00 88.31 93 CYS A C 1
ATOM 731 O O . CYS A 1 93 ? 18.225 1.854 -8.043 1.00 88.31 93 CYS A O 1
ATOM 733 N N . LEU A 1 94 ? 16.939 3.634 -7.559 1.00 88.62 94 LEU A N 1
ATOM 734 C CA . LEU A 1 94 ? 17.609 4.573 -8.464 1.00 88.62 94 LEU A CA 1
ATOM 735 C C . LEU A 1 94 ? 18.479 5.574 -7.694 1.00 88.62 94 LEU A C 1
ATOM 737 O O . LEU A 1 94 ? 17.958 6.225 -6.790 1.00 88.62 94 LEU A O 1
ATOM 741 N N . PRO A 1 95 ? 19.789 5.698 -7.966 1.00 89.81 95 PRO A N 1
ATOM 742 C CA . PRO A 1 95 ? 20.647 6.594 -7.194 1.00 89.81 95 PRO A CA 1
ATOM 743 C C . PRO A 1 95 ? 20.193 8.058 -7.266 1.00 89.81 95 PRO A C 1
ATOM 745 O O . PRO A 1 95 ? 19.887 8.564 -8.344 1.00 89.81 95 PRO A O 1
ATOM 748 N N . ALA A 1 96 ? 20.200 8.767 -6.134 1.00 90.38 96 ALA A N 1
ATOM 749 C CA . ALA A 1 96 ? 19.645 10.121 -6.041 1.00 90.38 96 ALA A CA 1
ATOM 750 C C . ALA A 1 96 ? 20.366 11.144 -6.936 1.00 90.38 96 ALA A C 1
ATOM 752 O O . ALA A 1 96 ? 19.726 12.044 -7.471 1.00 90.38 96 ALA A O 1
ATOM 753 N N . TYR A 1 97 ? 21.677 10.979 -7.161 1.00 90.12 97 TYR A N 1
ATOM 754 C CA . TYR A 1 97 ? 22.474 11.873 -8.015 1.00 90.12 97 TYR A CA 1
ATOM 755 C C . TYR A 1 97 ? 22.017 11.890 -9.484 1.00 90.12 97 TYR A C 1
ATOM 757 O O . TYR A 1 97 ? 22.441 12.751 -10.251 1.00 90.12 97 TYR A O 1
ATOM 765 N N . ARG A 1 98 ? 21.171 10.934 -9.891 1.00 86.06 98 ARG A N 1
ATOM 766 C CA . ARG A 1 98 ? 20.606 10.859 -11.242 1.00 86.06 98 ARG A CA 1
ATOM 767 C C . ARG A 1 98 ? 19.483 11.867 -11.480 1.00 86.06 98 ARG A C 1
ATOM 769 O O . ARG A 1 98 ? 19.137 12.072 -12.634 1.00 86.06 98 ARG A O 1
ATOM 776 N N . ASN A 1 99 ? 18.934 12.491 -10.433 1.00 88.19 99 ASN A N 1
ATOM 777 C CA . ASN A 1 99 ? 17.841 13.468 -10.530 1.00 88.19 99 ASN A CA 1
ATOM 778 C C . ASN A 1 99 ? 16.599 12.953 -11.283 1.00 88.19 99 ASN A C 1
ATOM 780 O O . ASN A 1 99 ? 15.908 13.717 -11.950 1.00 88.19 99 ASN A O 1
ATOM 784 N N . ILE A 1 100 ? 16.308 11.657 -11.165 1.00 88.75 100 ILE A N 1
ATOM 785 C CA . ILE A 1 100 ? 15.099 11.030 -11.705 1.00 88.75 100 ILE A CA 1
ATOM 786 C C . ILE A 1 100 ? 14.196 10.669 -10.526 1.00 88.75 100 ILE A C 1
ATOM 788 O O . ILE A 1 100 ? 14.658 10.105 -9.531 1.00 88.75 100 ILE A O 1
ATOM 792 N N . GLU A 1 101 ? 12.909 10.980 -10.649 1.00 91.00 101 GLU A N 1
ATOM 793 C CA . GLU A 1 101 ? 11.890 10.659 -9.652 1.00 91.00 101 GLU A CA 1
ATOM 794 C C . GLU A 1 101 ? 11.108 9.406 -10.087 1.00 91.00 101 GLU A C 1
ATOM 796 O O . GLU A 1 101 ? 10.289 9.498 -11.004 1.00 91.00 101 GLU A O 1
ATOM 801 N N . PRO A 1 102 ? 11.357 8.230 -9.477 1.00 93.31 102 PRO A N 1
ATOM 802 C CA . PRO A 1 102 ? 10.603 7.025 -9.793 1.00 93.31 102 PRO A CA 1
ATOM 803 C C . PRO A 1 102 ? 9.169 7.123 -9.270 1.00 93.31 102 PRO A C 1
ATOM 805 O O . PRO A 1 102 ? 8.941 7.617 -8.160 1.00 93.31 102 PRO A O 1
ATOM 808 N N . LYS A 1 103 ? 8.202 6.619 -10.044 1.00 95.75 103 LYS A N 1
ATOM 809 C CA . LYS A 1 103 ? 6.774 6.706 -9.709 1.00 95.75 103 LYS A CA 1
ATOM 810 C C . LYS A 1 103 ? 6.056 5.369 -9.813 1.00 95.75 103 LYS A C 1
ATOM 812 O O . LYS A 1 103 ? 6.260 4.601 -10.750 1.00 95.75 103 LYS A O 1
ATOM 817 N N . VAL A 1 104 ? 5.150 5.135 -8.874 1.00 97.50 104 VAL A N 1
ATOM 818 C CA . VAL A 1 104 ? 4.170 4.049 -8.901 1.00 97.50 104 VAL A CA 1
ATOM 819 C C . VAL A 1 104 ? 2.800 4.682 -8.700 1.00 97.50 104 VAL A C 1
ATOM 821 O O . VAL A 1 104 ? 2.500 5.176 -7.616 1.00 97.50 104 VAL A O 1
ATOM 824 N N . LEU A 1 105 ? 1.997 4.716 -9.758 1.00 98.25 105 LEU A N 1
ATOM 825 C CA . LEU A 1 105 ? 0.691 5.371 -9.795 1.00 98.25 105 LEU A CA 1
ATOM 826 C C . LEU A 1 105 ? -0.376 4.299 -10.023 1.00 98.25 105 LEU A C 1
ATOM 828 O O . LEU A 1 105 ? -0.456 3.733 -11.110 1.00 98.25 105 LEU A O 1
ATOM 832 N N . ILE A 1 106 ? -1.176 3.994 -9.009 1.00 98.38 106 ILE A N 1
ATOM 833 C CA . ILE A 1 106 ? -2.247 2.995 -9.060 1.00 98.38 106 ILE A CA 1
ATOM 834 C C . ILE A 1 106 ? -3.553 3.724 -8.787 1.00 98.38 106 ILE A C 1
ATOM 836 O O . ILE A 1 106 ? -3.906 3.963 -7.630 1.00 98.38 106 ILE A O 1
ATOM 840 N N . ASN A 1 107 ? -4.243 4.132 -9.854 1.00 97.38 107 ASN A N 1
ATOM 841 C CA . ASN A 1 107 ? -5.349 5.072 -9.734 1.00 97.38 107 ASN A CA 1
ATOM 842 C C . ASN A 1 107 ? -6.631 4.521 -10.370 1.00 97.38 107 ASN A C 1
ATOM 844 O O . ASN A 1 107 ? -6.649 4.153 -11.548 1.00 97.38 107 ASN A O 1
ATOM 848 N N . TRP A 1 108 ? -7.721 4.528 -9.599 1.00 97.00 108 TRP A N 1
ATOM 849 C CA . TRP A 1 108 ? -9.058 4.071 -10.010 1.00 97.00 108 TRP A CA 1
ATOM 850 C C . TRP A 1 108 ? -9.129 2.619 -10.504 1.00 97.00 108 TRP A C 1
ATOM 852 O O . TRP A 1 108 ? -9.908 2.299 -11.402 1.00 97.00 108 TRP A O 1
ATOM 862 N N . VAL A 1 109 ? -8.312 1.741 -9.926 1.00 98.00 109 VAL A N 1
ATOM 863 C CA . VAL A 1 109 ? -8.273 0.306 -10.233 1.00 98.00 109 VAL A CA 1
ATOM 864 C C . VAL A 1 109 ? -9.213 -0.464 -9.308 1.00 98.00 109 VAL A C 1
ATOM 866 O O . VAL A 1 109 ? -9.350 -0.145 -8.123 1.00 98.00 109 VAL A O 1
ATOM 869 N N . GLU A 1 110 ? -9.848 -1.501 -9.848 1.00 98.00 110 GLU A N 1
ATOM 870 C CA . GLU A 1 110 ? -10.674 -2.435 -9.083 1.00 98.00 110 GLU A CA 1
ATOM 871 C C . GLU A 1 110 ? -9.881 -3.720 -8.790 1.00 98.00 110 GLU A C 1
ATOM 873 O O . GLU A 1 110 ? -9.531 -4.466 -9.704 1.00 98.00 110 GLU A O 1
ATOM 878 N N . PHE A 1 111 ? -9.598 -3.983 -7.513 1.00 98.56 111 PHE A N 1
ATOM 879 C CA . PHE A 1 111 ? -8.951 -5.197 -7.016 1.00 98.56 111 PHE A CA 1
ATOM 880 C C . PHE A 1 111 ? -9.978 -6.083 -6.311 1.00 98.56 111 PHE A C 1
ATOM 882 O O . PHE A 1 111 ? -10.353 -5.808 -5.166 1.00 98.56 111 PHE A O 1
ATOM 889 N N . LEU A 1 112 ? -10.445 -7.130 -6.993 1.00 98.50 112 LEU A N 1
ATOM 890 C CA . LEU A 1 112 ? -11.638 -7.879 -6.591 1.00 98.50 112 LEU A CA 1
ATOM 891 C C . LEU A 1 112 ? -11.316 -9.356 -6.341 1.00 98.50 112 LEU A C 1
ATOM 893 O O . LEU A 1 112 ? -10.834 -10.039 -7.236 1.00 98.50 112 LEU A O 1
ATOM 897 N N . GLY A 1 113 ? -11.595 -9.878 -5.148 1.00 98.19 113 GLY A N 1
ATOM 898 C CA . GLY A 1 113 ? -11.557 -11.332 -4.920 1.00 98.19 113 GLY A CA 1
ATOM 899 C C . GLY A 1 113 ? -10.179 -11.998 -5.069 1.00 98.19 113 GLY A C 1
ATOM 900 O O . GLY A 1 113 ? -10.096 -13.219 -5.206 1.00 98.19 113 GLY A O 1
ATOM 901 N N . ASN A 1 114 ? -9.077 -11.239 -5.050 1.00 98.25 114 ASN A N 1
ATOM 902 C CA . ASN A 1 114 ? -7.738 -11.826 -5.131 1.00 98.25 114 ASN A CA 1
ATOM 903 C C . ASN A 1 114 ? -7.439 -12.617 -3.852 1.00 98.25 114 ASN A C 1
ATOM 905 O O . ASN A 1 114 ? -7.809 -12.221 -2.743 1.00 98.25 114 ASN A O 1
ATOM 909 N N . SER A 1 115 ? -6.775 -13.756 -4.008 1.00 96.44 115 SER A N 1
ATOM 910 C CA . SER A 1 115 ? -6.576 -14.727 -2.932 1.00 96.44 115 SER A CA 1
ATOM 911 C C . SER A 1 115 ? -5.123 -14.788 -2.459 1.00 96.44 115 SER A C 1
ATOM 913 O O . SER A 1 115 ? -4.201 -14.476 -3.206 1.00 96.44 115 SER A O 1
ATOM 915 N N . TYR A 1 116 ? -4.934 -15.272 -1.227 1.00 95.81 116 TYR A N 1
ATOM 916 C CA . TYR A 1 116 ? -3.649 -15.641 -0.618 1.00 95.81 116 TYR A CA 1
ATOM 917 C C . TYR A 1 116 ? -2.680 -14.479 -0.288 1.00 95.81 116 TYR A C 1
ATOM 919 O O . TYR A 1 116 ? -2.535 -14.163 0.892 1.00 95.81 116 TYR A O 1
ATOM 927 N N . HIS A 1 117 ? -2.028 -13.824 -1.258 1.00 96.81 117 HIS A N 1
ATOM 928 C CA . HIS A 1 117 ? -1.191 -12.625 -1.020 1.00 96.81 117 HIS A CA 1
ATOM 929 C C . HIS A 1 117 ? -1.983 -11.321 -1.179 1.00 96.81 117 HIS A C 1
ATOM 931 O O . HIS A 1 117 ? -3.165 -11.358 -1.534 1.00 96.81 117 HIS A O 1
ATOM 937 N N . PRO A 1 118 ? -1.366 -10.151 -0.898 1.00 98.31 118 PRO A N 1
ATOM 938 C CA . PRO A 1 118 ? -2.076 -8.897 -1.009 1.00 98.31 118 PRO A CA 1
ATOM 939 C C . PRO A 1 118 ? -2.643 -8.630 -2.410 1.00 98.31 118 PRO A C 1
ATOM 941 O O . PRO A 1 118 ? -2.055 -8.998 -3.433 1.00 98.31 118 PRO A O 1
ATOM 944 N N . ALA A 1 119 ? -3.778 -7.938 -2.454 1.00 98.38 119 ALA A N 1
ATOM 945 C CA . ALA A 1 119 ? -4.347 -7.416 -3.692 1.00 98.38 119 ALA A CA 1
ATOM 946 C C . ALA A 1 119 ? -3.441 -6.355 -4.330 1.00 98.38 119 ALA A C 1
ATOM 948 O O . ALA A 1 119 ? -3.277 -6.330 -5.548 1.00 98.38 119 ALA A O 1
ATOM 949 N N . LEU A 1 120 ? -2.800 -5.523 -3.514 1.00 98.62 120 LEU A N 1
ATOM 950 C CA . LEU A 1 120 ? -1.753 -4.610 -3.946 1.00 98.62 120 LEU A CA 1
ATOM 951 C C . LEU A 1 120 ? -0.564 -4.716 -2.994 1.00 98.62 120 LEU A C 1
ATOM 953 O O . LEU A 1 120 ? -0.708 -4.559 -1.782 1.00 98.62 120 LEU A O 1
ATOM 957 N N . GLU A 1 121 ? 0.619 -4.962 -3.537 1.00 98.25 121 GLU A N 1
ATOM 958 C CA . GLU A 1 121 ? 1.866 -5.021 -2.786 1.00 98.25 121 GLU A CA 1
ATOM 959 C C . GLU A 1 121 ? 2.930 -4.167 -3.474 1.00 98.25 121 GLU A C 1
ATOM 961 O O . GLU A 1 121 ? 3.218 -4.352 -4.656 1.00 98.25 121 GLU A O 1
ATOM 966 N N . ILE A 1 122 ? 3.510 -3.221 -2.735 1.00 98.12 122 ILE A N 1
ATOM 967 C CA . ILE A 1 122 ? 4.570 -2.338 -3.233 1.00 98.12 122 ILE A CA 1
ATOM 968 C C . ILE A 1 122 ? 5.775 -2.469 -2.307 1.00 98.12 122 ILE A C 1
ATOM 970 O O . ILE A 1 122 ? 5.674 -2.260 -1.097 1.00 98.12 122 ILE A O 1
ATOM 974 N N . HIS A 1 123 ? 6.925 -2.824 -2.869 1.00 95.94 123 HIS A N 1
ATOM 975 C CA . HIS A 1 123 ? 8.187 -2.923 -2.145 1.00 95.94 123 HIS A CA 1
ATOM 976 C C . HIS A 1 123 ? 9.014 -1.661 -2.372 1.00 95.94 123 HIS A C 1
ATOM 978 O O . HIS A 1 123 ? 9.231 -1.232 -3.502 1.00 95.94 123 HIS A O 1
ATOM 984 N N . SER A 1 124 ? 9.491 -1.057 -1.287 1.00 94.94 124 SER A N 1
ATOM 985 C CA . SER A 1 124 ? 10.242 0.193 -1.356 1.00 94.94 124 SER A CA 1
ATOM 986 C C . SER A 1 124 ? 11.751 -0.037 -1.523 1.00 94.94 124 SER A C 1
ATOM 988 O O . SER A 1 124 ? 12.282 -1.088 -1.153 1.00 94.94 124 SER A O 1
ATOM 990 N N . CYS A 1 125 ? 12.476 0.963 -2.038 1.00 93.75 125 CYS A N 1
ATOM 991 C CA . CYS A 1 125 ? 13.939 0.916 -2.088 1.00 93.75 125 CYS A CA 1
ATOM 992 C C . CYS A 1 125 ? 14.545 0.990 -0.685 1.00 93.75 125 CYS A C 1
ATOM 994 O O . CYS A 1 125 ? 14.302 1.950 0.041 1.00 93.75 125 CYS A O 1
ATOM 996 N N . GLN A 1 126 ? 15.415 0.047 -0.330 1.00 95.00 126 GLN A N 1
ATOM 997 C CA . GLN A 1 126 ? 16.032 -0.028 1.003 1.00 95.00 126 GLN A CA 1
ATOM 998 C C . GLN A 1 126 ? 17.493 0.458 1.035 1.00 95.00 126 GLN A C 1
ATOM 1000 O O . GLN A 1 126 ? 18.167 0.322 2.051 1.00 95.00 126 GLN A O 1
ATOM 1005 N N . GLY A 1 127 ? 18.006 1.008 -0.070 1.00 92.88 127 GLY A N 1
ATOM 1006 C CA . GLY A 1 127 ? 19.391 1.467 -0.165 1.00 92.88 127 GLY A CA 1
ATOM 1007 C C . GLY A 1 127 ? 19.615 2.889 0.364 1.00 92.88 127 GLY A C 1
ATOM 1008 O O . GLY A 1 127 ? 18.726 3.740 0.327 1.00 92.88 127 GLY A O 1
ATOM 1009 N N . TYR A 1 128 ? 20.850 3.186 0.769 1.00 93.56 128 TYR A N 1
ATOM 1010 C CA . TYR A 1 128 ? 21.294 4.539 1.121 1.00 93.56 128 TYR A CA 1
ATOM 1011 C C . TYR A 1 128 ? 21.681 5.351 -0.121 1.00 93.56 128 TYR A C 1
ATOM 1013 O O . TYR A 1 128 ? 22.284 4.820 -1.047 1.00 93.56 128 TYR A O 1
ATOM 1021 N N . GLY A 1 129 ? 21.367 6.651 -0.136 1.00 91.88 129 GLY A N 1
ATOM 1022 C CA . GLY A 1 129 ? 21.716 7.534 -1.261 1.00 91.88 129 GLY A CA 1
ATOM 1023 C C . GLY A 1 129 ? 20.860 7.333 -2.519 1.00 91.88 129 GLY A C 1
ATOM 1024 O O . GLY A 1 129 ? 21.228 7.805 -3.596 1.00 91.88 129 GLY A O 1
ATOM 1025 N N . PHE A 1 130 ? 19.719 6.652 -2.394 1.00 93.12 130 PHE A N 1
ATOM 1026 C CA . PHE A 1 130 ? 18.767 6.436 -3.480 1.00 93.12 130 PHE A CA 1
ATOM 1027 C C . PHE A 1 130 ? 17.637 7.472 -3.466 1.00 93.12 130 PHE A C 1
ATOM 1029 O O . PHE A 1 130 ? 17.312 8.069 -2.437 1.00 93.12 130 PHE A O 1
ATOM 1036 N N . ALA A 1 131 ? 17.072 7.712 -4.646 1.00 92.75 131 ALA A N 1
ATOM 1037 C CA . ALA A 1 131 ? 15.944 8.595 -4.865 1.00 92.75 131 ALA A CA 1
ATOM 1038 C C . ALA A 1 131 ? 14.699 8.078 -4.138 1.00 92.75 131 ALA A C 1
ATOM 1040 O O . ALA A 1 131 ? 14.523 6.877 -3.915 1.00 92.75 131 ALA A O 1
ATOM 1041 N N . ARG A 1 132 ? 13.812 9.008 -3.781 1.00 94.69 132 ARG A N 1
ATOM 1042 C CA . ARG A 1 132 ? 12.519 8.660 -3.198 1.00 94.69 132 ARG A CA 1
ATOM 1043 C C . ARG A 1 132 ? 11.555 8.267 -4.306 1.00 94.69 132 ARG A C 1
ATOM 1045 O O . ARG A 1 132 ? 11.431 8.995 -5.282 1.00 94.69 132 ARG A O 1
ATOM 1052 N N . THR A 1 133 ? 10.851 7.158 -4.120 1.00 96.00 133 THR A N 1
ATOM 1053 C CA . THR A 1 133 ? 9.762 6.762 -5.018 1.00 96.00 133 THR A CA 1
ATOM 1054 C C . THR A 1 133 ? 8.483 7.479 -4.622 1.00 96.00 133 THR A C 1
ATOM 1056 O O . THR A 1 133 ? 8.096 7.450 -3.450 1.00 96.00 133 THR A O 1
ATOM 1059 N N . VAL A 1 134 ? 7.827 8.117 -5.587 1.00 97.81 134 VAL A N 1
ATOM 1060 C CA . VAL A 1 134 ? 6.478 8.655 -5.414 1.00 97.81 134 VAL A CA 1
ATOM 1061 C C . VAL A 1 134 ? 5.488 7.521 -5.617 1.00 97.81 134 VAL A C 1
ATOM 1063 O O . VAL A 1 134 ? 5.441 6.911 -6.682 1.00 97.81 134 VAL A O 1
ATOM 1066 N N . VAL A 1 135 ? 4.705 7.230 -4.587 1.00 98.50 135 VAL A N 1
ATOM 1067 C CA . VAL A 1 135 ? 3.658 6.210 -4.625 1.00 98.50 135 VAL A CA 1
ATOM 1068 C C . VAL A 1 135 ? 2.317 6.915 -4.487 1.00 98.50 135 VAL A C 1
ATOM 1070 O O . VAL A 1 135 ? 2.031 7.487 -3.440 1.00 98.50 135 VAL A O 1
ATOM 1073 N N . ASP A 1 136 ? 1.502 6.888 -5.532 1.00 98.62 136 ASP A N 1
ATOM 1074 C CA . ASP A 1 136 ? 0.131 7.398 -5.508 1.00 98.62 136 ASP A CA 1
ATOM 1075 C C . ASP A 1 136 ? -0.829 6.220 -5.665 1.00 98.62 136 ASP A C 1
ATOM 1077 O O . ASP A 1 136 ? -0.831 5.537 -6.685 1.00 98.62 136 ASP A O 1
ATOM 1081 N N . VAL A 1 137 ? -1.611 5.953 -4.625 1.00 98.69 137 VAL A N 1
ATOM 1082 C CA . VAL A 1 137 ? -2.657 4.933 -4.610 1.00 98.69 137 VAL A CA 1
ATOM 1083 C C . VAL A 1 137 ? -3.958 5.671 -4.349 1.00 98.69 137 VAL A C 1
ATOM 1085 O O . VAL A 1 137 ? -4.320 5.912 -3.192 1.00 98.69 137 VAL A O 1
ATOM 1088 N N . THR A 1 138 ? -4.642 6.070 -5.423 1.00 98.12 138 THR A N 1
ATOM 1089 C CA . THR A 1 138 ? -5.806 6.956 -5.320 1.00 98.12 138 THR A CA 1
ATOM 1090 C C . THR A 1 138 ? -7.058 6.415 -5.999 1.00 98.12 138 THR A C 1
ATOM 1092 O O . THR A 1 138 ? -7.045 6.012 -7.158 1.00 98.12 138 THR A O 1
ATOM 1095 N N . GLY A 1 139 ? -8.193 6.482 -5.302 1.00 97.19 139 GLY A N 1
ATOM 1096 C CA . GLY A 1 139 ? -9.500 6.206 -5.904 1.00 97.19 139 GLY A CA 1
ATOM 1097 C C . GLY A 1 139 ? -9.762 4.733 -6.231 1.00 97.19 139 GLY A C 1
ATOM 1098 O O . GLY A 1 139 ? -10.671 4.451 -7.008 1.00 97.19 139 GLY A O 1
ATOM 1099 N N . ASN A 1 140 ? -8.970 3.802 -5.694 1.00 98.44 140 ASN A N 1
ATOM 1100 C CA . ASN A 1 140 ? -9.104 2.373 -5.970 1.00 98.44 140 ASN A CA 1
ATOM 1101 C C . ASN A 1 140 ? -10.228 1.737 -5.150 1.00 98.44 140 ASN A C 1
ATOM 1103 O O . ASN A 1 140 ? -10.533 2.168 -4.033 1.00 98.44 140 ASN A O 1
ATOM 1107 N N . ARG A 1 141 ? -10.792 0.654 -5.681 1.00 98.00 141 ARG A N 1
ATOM 1108 C CA . ARG A 1 141 ? -11.724 -0.227 -4.973 1.00 98.00 141 ARG A CA 1
ATOM 1109 C C . ARG A 1 141 ? -11.023 -1.550 -4.700 1.00 98.00 141 ARG A C 1
ATOM 1111 O O . ARG A 1 141 ? -10.683 -2.259 -5.636 1.00 98.00 141 ARG A O 1
ATOM 1118 N N . ILE A 1 142 ? -10.796 -1.869 -3.433 1.00 98.62 142 ILE A N 1
ATOM 1119 C CA . ILE A 1 142 ? -10.109 -3.079 -2.974 1.00 98.62 142 ILE A CA 1
ATOM 1120 C C . ILE A 1 142 ? -11.115 -3.888 -2.165 1.00 98.62 142 ILE A C 1
ATOM 1122 O O . ILE A 1 142 ? -11.404 -3.561 -1.009 1.00 98.62 142 ILE A O 1
ATOM 1126 N N . GLU A 1 143 ? -11.695 -4.907 -2.795 1.00 98.56 143 GLU A N 1
ATOM 1127 C CA . GLU A 1 143 ? -12.862 -5.595 -2.257 1.00 98.56 143 GLU A CA 1
ATOM 1128 C C . GLU A 1 143 ? -12.796 -7.119 -2.307 1.00 98.56 143 GLU A C 1
ATOM 1130 O O . GLU A 1 143 ? -12.384 -7.715 -3.301 1.00 98.56 143 GLU A O 1
ATOM 1135 N N . GLY A 1 144 ? -13.274 -7.749 -1.230 1.00 98.31 144 GLY A N 1
ATOM 1136 C CA . GLY A 1 144 ? -13.504 -9.193 -1.190 1.00 98.31 144 GLY A CA 1
ATOM 1137 C C . GLY A 1 144 ? -12.228 -10.028 -1.261 1.00 98.31 144 GLY A C 1
ATOM 1138 O O . GLY A 1 144 ? -12.300 -11.215 -1.564 1.00 98.31 144 GLY A O 1
ATOM 1139 N N . ASN A 1 145 ? -11.057 -9.430 -1.028 1.00 98.38 145 ASN A N 1
ATOM 1140 C CA . ASN A 1 145 ? -9.788 -10.138 -1.137 1.00 98.38 145 ASN A CA 1
ATOM 1141 C C . ASN A 1 145 ? -9.586 -11.062 0.074 1.00 98.38 145 ASN A C 1
ATOM 1143 O O . ASN A 1 145 ? -9.955 -10.726 1.203 1.00 98.38 145 ASN A O 1
ATOM 1147 N N . GLY A 1 146 ? -9.020 -12.244 -0.180 1.00 97.19 146 GLY A N 1
ATOM 1148 C CA . GLY A 1 146 ? -8.727 -13.249 0.843 1.00 97.19 146 GLY A CA 1
ATOM 1149 C C . GLY A 1 146 ? -7.392 -13.027 1.556 1.00 97.19 146 GLY A C 1
ATOM 1150 O O . GLY A 1 146 ? -7.246 -13.453 2.695 1.00 97.19 146 GLY A O 1
ATOM 1151 N N . GLY A 1 147 ? -6.435 -12.378 0.885 1.00 95.25 147 GLY A N 1
ATOM 1152 C CA . GLY A 1 147 ? -5.220 -11.836 1.498 1.00 95.25 147 GLY A CA 1
ATOM 1153 C C . GLY A 1 147 ? -5.386 -10.357 1.860 1.00 95.25 147 GLY A C 1
ATOM 1154 O O . GLY A 1 147 ? -6.481 -9.799 1.772 1.00 95.25 147 GLY A O 1
ATOM 1155 N N . MET A 1 148 ? -4.289 -9.697 2.244 1.00 97.88 148 MET A N 1
ATOM 1156 C CA . MET A 1 148 ? -4.332 -8.277 2.618 1.00 97.88 148 MET A CA 1
ATOM 1157 C C . MET A 1 148 ? -4.832 -7.387 1.464 1.00 97.88 148 MET A C 1
ATOM 1159 O O . MET A 1 148 ? -4.589 -7.665 0.292 1.00 97.88 148 MET A O 1
ATOM 1163 N N . GLY A 1 149 ? -5.484 -6.269 1.770 1.00 98.25 149 GLY A N 1
ATOM 1164 C CA . GLY A 1 149 ? -5.917 -5.318 0.741 1.00 98.25 149 GLY A CA 1
ATOM 1165 C C . GLY A 1 149 ? -4.725 -4.615 0.083 1.00 98.25 149 GLY A C 1
ATOM 1166 O O . GLY A 1 149 ? -4.415 -4.838 -1.086 1.00 98.25 149 GLY A O 1
ATOM 1167 N N . PHE A 1 150 ? -4.023 -3.786 0.852 1.00 98.69 150 PHE A N 1
ATOM 1168 C CA . PHE A 1 150 ? -2.808 -3.100 0.416 1.00 98.69 150 PHE A CA 1
ATOM 1169 C C . PHE A 1 150 ? -1.672 -3.296 1.423 1.00 98.69 150 PHE A C 1
ATOM 1171 O O . PHE A 1 150 ? -1.852 -3.065 2.621 1.00 98.69 150 PHE A O 1
ATOM 1178 N N . ARG A 1 151 ? -0.491 -3.686 0.931 1.00 98.50 151 ARG A N 1
ATOM 1179 C CA . ARG A 1 151 ? 0.728 -3.868 1.721 1.00 98.50 151 ARG A CA 1
ATOM 1180 C C . ARG A 1 151 ? 1.897 -3.035 1.184 1.00 98.50 151 ARG A C 1
ATOM 1182 O O . ARG A 1 151 ? 2.261 -3.146 0.016 1.00 98.50 151 ARG A O 1
ATOM 1189 N N . MET A 1 152 ? 2.549 -2.292 2.079 1.00 97.94 152 MET A N 1
ATOM 1190 C CA . MET A 1 152 ? 3.837 -1.627 1.843 1.00 97.94 152 MET A CA 1
ATOM 1191 C C . MET A 1 152 ? 4.732 -1.786 3.083 1.00 97.94 152 MET A C 1
ATOM 1193 O O . MET A 1 152 ? 4.633 -1.035 4.053 1.00 97.94 152 MET A O 1
ATOM 1197 N N . ALA A 1 153 ? 5.572 -2.820 3.097 1.00 96.38 153 ALA A N 1
ATOM 1198 C CA . ALA A 1 153 ? 6.418 -3.150 4.245 1.00 96.38 153 ALA A CA 1
ATOM 1199 C C . ALA A 1 153 ? 7.758 -3.765 3.785 1.00 96.38 153 ALA A C 1
ATOM 1201 O O . ALA A 1 153 ? 7.732 -4.879 3.257 1.00 96.38 153 ALA A O 1
ATOM 1202 N N . PRO A 1 154 ? 8.910 -3.094 3.990 1.00 95.94 154 PRO A N 1
ATOM 1203 C CA . PRO A 1 154 ? 9.053 -1.775 4.606 1.00 95.94 154 PRO A CA 1
ATOM 1204 C C . PRO A 1 154 ? 8.595 -0.632 3.683 1.00 95.94 154 PRO A C 1
ATOM 1206 O O . PRO A 1 154 ? 8.387 -0.798 2.485 1.00 95.94 154 PRO A O 1
ATOM 1209 N N . SER A 1 155 ? 8.449 0.540 4.285 1.00 96.75 155 SER A N 1
ATOM 1210 C CA . SER A 1 155 ? 8.067 1.820 3.702 1.00 96.75 155 SER A CA 1
ATOM 1211 C C . SER A 1 155 ? 9.183 2.831 3.943 1.00 96.75 155 SER A C 1
ATOM 1213 O O . SER A 1 155 ? 9.162 3.574 4.926 1.00 96.75 155 SER A O 1
ATOM 1215 N N . VAL A 1 156 ? 10.191 2.821 3.072 1.00 97.12 156 VAL A N 1
ATOM 1216 C CA . VAL A 1 156 ? 11.389 3.678 3.137 1.00 97.12 156 VAL A CA 1
ATOM 1217 C C . VAL A 1 156 ? 11.813 4.160 1.751 1.00 97.12 156 VAL A C 1
ATOM 1219 O O . VAL A 1 156 ? 11.464 3.549 0.748 1.00 97.12 156 VAL A O 1
ATOM 1222 N N . ASN A 1 157 ? 12.538 5.278 1.687 1.00 97.12 157 ASN A N 1
ATOM 1223 C CA . ASN A 1 157 ? 12.813 6.024 0.454 1.00 97.12 157 ASN A CA 1
ATOM 1224 C C . ASN A 1 157 ? 11.539 6.265 -0.364 1.00 97.12 157 ASN A C 1
ATOM 1226 O O . ASN A 1 157 ? 11.491 6.031 -1.570 1.00 97.12 157 ASN A O 1
ATOM 1230 N N . VAL A 1 158 ? 10.484 6.722 0.309 1.00 97.44 158 VAL A N 1
ATOM 1231 C CA . VAL A 1 158 ? 9.154 6.830 -0.293 1.00 97.44 158 VAL A CA 1
ATOM 1232 C C . VAL A 1 158 ? 8.480 8.150 0.060 1.00 97.44 158 VAL A C 1
ATOM 1234 O O . VAL A 1 158 ? 8.680 8.715 1.144 1.00 97.44 158 VAL A O 1
ATOM 1237 N N . LEU A 1 159 ? 7.704 8.666 -0.883 1.00 98.25 159 LEU A N 1
ATOM 1238 C CA . LEU A 1 159 ? 6.681 9.681 -0.680 1.00 98.25 159 LEU A CA 1
ATOM 1239 C C . LEU A 1 159 ? 5.350 9.068 -1.129 1.00 98.25 159 LEU A C 1
ATOM 1241 O O . LEU A 1 159 ? 5.100 8.966 -2.325 1.00 98.25 159 LEU A O 1
ATOM 1245 N N . ALA A 1 160 ? 4.543 8.600 -0.179 1.00 98.50 160 ALA A N 1
ATOM 1246 C CA . ALA A 1 160 ? 3.331 7.839 -0.459 1.00 98.50 160 ALA A CA 1
ATOM 1247 C C . ALA A 1 160 ? 2.057 8.625 -0.134 1.00 98.50 160 ALA A C 1
ATOM 1249 O O . ALA A 1 160 ? 1.932 9.209 0.947 1.00 98.50 160 ALA A O 1
ATOM 1250 N N . PHE A 1 161 ? 1.094 8.560 -1.046 1.00 98.69 161 PHE A N 1
ATOM 1251 C CA . PHE A 1 161 ? -0.247 9.111 -0.926 1.00 98.69 161 PHE A CA 1
ATOM 1252 C C . PHE A 1 161 ? -1.256 7.981 -1.126 1.00 98.69 161 PHE A C 1
ATOM 1254 O O . PHE A 1 161 ? -1.338 7.392 -2.198 1.00 98.69 161 PHE A O 1
ATOM 1261 N N . ILE A 1 162 ? -2.008 7.657 -0.078 1.00 98.75 162 ILE A N 1
ATOM 1262 C CA . ILE A 1 162 ? -3.088 6.673 -0.110 1.00 98.75 162 ILE A CA 1
ATOM 1263 C C . ILE A 1 162 ? -4.376 7.457 0.094 1.00 98.75 162 ILE A C 1
ATOM 1265 O O . ILE A 1 162 ? -4.709 7.817 1.228 1.00 98.75 162 ILE A O 1
ATOM 1269 N N . ASN A 1 163 ? -5.075 7.775 -0.991 1.00 98.12 163 ASN A N 1
ATOM 1270 C CA . ASN A 1 163 ? -6.177 8.728 -0.942 1.00 98.12 163 ASN A CA 1
ATOM 1271 C C . ASN A 1 163 ? -7.464 8.207 -1.586 1.00 98.12 163 ASN A C 1
ATOM 1273 O O . ASN A 1 163 ? -7.460 7.667 -2.685 1.00 98.12 163 ASN A O 1
ATOM 1277 N N . SER A 1 164 ? -8.608 8.455 -0.949 1.00 97.75 164 SER A N 1
ATOM 1278 C CA . SER A 1 164 ? -9.925 8.224 -1.566 1.00 97.75 164 SER A CA 1
ATOM 1279 C C . SER A 1 164 ? -10.164 6.775 -2.026 1.00 97.75 164 SER A C 1
ATOM 1281 O O . SER A 1 164 ? -10.937 6.546 -2.954 1.00 97.75 164 SER A O 1
ATOM 1283 N N . ASN A 1 165 ? -9.508 5.792 -1.402 1.00 98.56 165 ASN A N 1
ATOM 1284 C CA . ASN A 1 165 ? -9.705 4.376 -1.708 1.00 98.56 165 ASN A CA 1
ATOM 1285 C C . ASN A 1 165 ? -10.843 3.780 -0.876 1.00 98.56 165 ASN A C 1
ATOM 1287 O O . ASN A 1 165 ? -11.136 4.229 0.236 1.00 98.56 165 ASN A O 1
ATOM 1291 N N . GLN A 1 166 ? -11.450 2.720 -1.397 1.00 98.44 166 GLN A N 1
ATOM 1292 C CA . GLN A 1 166 ? -12.477 1.938 -0.720 1.00 98.44 166 GLN A CA 1
ATOM 1293 C C . GLN A 1 166 ? -11.947 0.533 -0.446 1.00 98.44 166 GLN A C 1
ATOM 1295 O O . GLN A 1 166 ? -11.718 -0.234 -1.375 1.00 98.44 166 GLN A O 1
ATOM 1300 N N . PHE A 1 167 ? -11.779 0.197 0.827 1.00 98.75 167 PHE A N 1
ATOM 1301 C CA . PHE A 1 167 ? -11.435 -1.135 1.304 1.00 98.75 167 PHE A CA 1
ATOM 1302 C C . PHE A 1 167 ? -12.689 -1.782 1.886 1.00 98.75 167 PHE A C 1
ATOM 1304 O O . PHE A 1 167 ? -13.146 -1.392 2.969 1.00 98.75 167 PHE A O 1
ATOM 1311 N N . LEU A 1 168 ? -13.265 -2.732 1.155 1.00 98.50 168 LEU A N 1
ATOM 1312 C CA . LEU A 1 168 ? -14.585 -3.288 1.446 1.00 98.50 168 LEU A CA 1
ATOM 1313 C C . LEU A 1 168 ? -14.524 -4.807 1.576 1.00 98.50 168 LEU A C 1
ATOM 1315 O O . LEU A 1 168 ? -13.935 -5.466 0.729 1.00 98.50 168 LEU A O 1
ATOM 1319 N N . ASN A 1 169 ? -15.171 -5.385 2.587 1.00 98.31 169 ASN A N 1
ATOM 1320 C CA . ASN A 1 169 ? -15.375 -6.840 2.673 1.00 98.31 169 ASN A CA 1
ATOM 1321 C C . ASN A 1 169 ? -14.093 -7.696 2.523 1.00 98.31 169 ASN A C 1
ATOM 1323 O O . ASN A 1 169 ? -14.178 -8.853 2.119 1.00 98.31 169 ASN A O 1
ATOM 1327 N N . ASN A 1 170 ? -12.899 -7.156 2.797 1.00 98.31 170 ASN A N 1
ATOM 1328 C CA . ASN A 1 170 ? -11.671 -7.950 2.737 1.00 98.31 170 ASN A CA 1
ATOM 1329 C C . ASN A 1 170 ? -11.623 -8.887 3.949 1.00 98.31 170 ASN A C 1
ATOM 1331 O O . ASN A 1 170 ? -12.013 -8.490 5.048 1.00 98.31 170 ASN A O 1
ATOM 1335 N N . ASN A 1 171 ? -11.155 -10.118 3.753 1.00 97.56 171 ASN A N 1
ATOM 1336 C CA . ASN A 1 171 ? -11.129 -11.162 4.784 1.00 97.56 171 ASN A CA 1
ATOM 1337 C C . ASN A 1 171 ? -9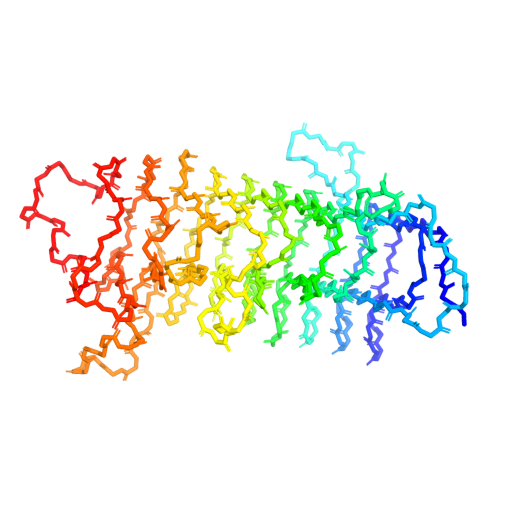.754 -11.308 5.467 1.00 97.56 171 ASN A C 1
ATOM 1339 O O . ASN A 1 171 ? -9.458 -12.328 6.089 1.00 97.56 171 ASN A O 1
ATOM 1343 N N . ASP A 1 172 ? -8.926 -10.274 5.343 1.00 96.25 172 ASP A N 1
ATOM 1344 C CA . ASP A 1 172 ? -7.688 -10.069 6.085 1.00 96.25 172 ASP A CA 1
ATOM 1345 C C . ASP A 1 172 ? -7.500 -8.548 6.294 1.00 96.25 172 ASP A C 1
ATOM 1347 O O . ASP A 1 172 ? -8.403 -7.735 6.070 1.00 96.25 172 ASP A O 1
ATOM 1351 N N . THR A 1 173 ? -6.312 -8.143 6.724 1.00 97.44 173 THR A N 1
ATOM 1352 C CA . THR A 1 173 ? -5.892 -6.761 6.930 1.00 97.44 173 THR A CA 1
ATOM 1353 C C . THR A 1 173 ? -6.115 -5.934 5.667 1.00 97.44 173 THR A C 1
ATOM 1355 O O . THR A 1 173 ? -5.516 -6.187 4.624 1.00 97.44 173 THR A O 1
ATOM 1358 N N . ALA A 1 174 ? -6.942 -4.897 5.756 1.00 98.38 174 ALA A N 1
ATOM 1359 C CA . ALA A 1 174 ? -7.234 -4.020 4.631 1.00 98.38 174 ALA A CA 1
ATOM 1360 C C . ALA A 1 174 ? -6.021 -3.163 4.237 1.00 98.38 174 ALA A C 1
ATOM 1362 O O . ALA A 1 174 ? -5.738 -3.008 3.050 1.00 98.38 174 ALA A O 1
ATOM 1363 N N . LEU A 1 175 ? -5.287 -2.633 5.220 1.00 98.62 175 LEU A N 1
ATOM 1364 C CA . LEU A 1 175 ? -4.111 -1.792 4.994 1.00 98.62 175 LEU A CA 1
ATOM 1365 C C . LEU A 1 175 ? -2.971 -2.153 5.943 1.00 98.62 175 LEU A C 1
ATOM 1367 O O . LEU A 1 175 ? -3.133 -2.107 7.162 1.00 98.62 175 LEU A O 1
ATOM 1371 N N . PHE A 1 176 ? -1.802 -2.441 5.377 1.00 98.38 176 PHE A N 1
ATOM 1372 C CA . PHE A 1 176 ? -0.602 -2.811 6.116 1.00 98.38 176 PHE A CA 1
ATOM 1373 C C . PHE A 1 176 ? 0.606 -1.979 5.666 1.00 98.38 176 PHE A C 1
ATOM 1375 O O . PHE A 1 176 ? 1.169 -2.207 4.594 1.00 98.38 176 PHE A O 1
ATOM 1382 N N . ILE A 1 177 ? 1.030 -1.025 6.496 1.00 98.25 177 ILE A N 1
ATOM 1383 C CA . ILE A 1 177 ? 2.214 -0.182 6.269 1.00 98.25 177 ILE A CA 1
ATOM 1384 C C . ILE A 1 177 ? 3.076 -0.218 7.527 1.00 98.25 177 ILE A C 1
ATOM 1386 O O . ILE A 1 177 ? 2.847 0.559 8.450 1.00 98.25 177 ILE A O 1
ATOM 1390 N N . LYS A 1 178 ? 4.052 -1.130 7.590 1.00 95.38 178 LYS A N 1
ATOM 1391 C CA . LYS A 1 178 ? 4.810 -1.389 8.822 1.00 95.38 178 LYS A CA 1
ATOM 1392 C C . LYS A 1 178 ? 6.316 -1.513 8.583 1.00 95.38 178 LYS A C 1
ATOM 1394 O O . LYS A 1 178 ? 6.728 -2.302 7.734 1.00 95.38 178 LYS A O 1
ATOM 1399 N N . ASN A 1 179 ? 7.131 -0.808 9.375 1.00 95.75 179 ASN A N 1
ATOM 1400 C CA . ASN A 1 179 ? 8.599 -0.918 9.323 1.00 95.75 179 ASN A CA 1
ATOM 1401 C C . ASN A 1 179 ? 9.225 -1.615 10.535 1.00 95.75 179 ASN A C 1
ATOM 1403 O O . ASN A 1 179 ? 10.399 -1.943 10.460 1.00 95.75 179 ASN A O 1
ATOM 1407 N N . ALA A 1 180 ? 8.476 -1.906 11.605 1.00 90.94 180 ALA A N 1
ATOM 1408 C CA . ALA A 1 180 ? 9.038 -2.425 12.862 1.00 90.94 180 ALA A CA 1
ATOM 1409 C C . ALA A 1 180 ? 9.911 -3.695 12.716 1.00 90.94 180 ALA A C 1
ATOM 1411 O O . ALA A 1 180 ? 10.822 -3.910 13.507 1.00 90.94 180 ALA A O 1
ATOM 1412 N N . ALA A 1 181 ? 9.679 -4.515 11.683 1.00 92.75 181 ALA A N 1
ATOM 1413 C CA . ALA A 1 181 ? 10.509 -5.684 11.366 1.00 92.75 181 ALA A CA 1
ATOM 1414 C C . ALA A 1 181 ? 11.879 -5.340 10.732 1.00 92.75 181 ALA A C 1
ATOM 1416 O O . ALA A 1 181 ? 12.698 -6.229 10.514 1.00 92.75 181 ALA A O 1
ATOM 1417 N N . TYR A 1 182 ? 12.126 -4.065 10.424 1.00 95.00 182 TYR A N 1
ATOM 1418 C CA . TYR A 1 182 ? 13.299 -3.553 9.717 1.00 95.00 182 TYR A CA 1
ATOM 1419 C C . TYR A 1 182 ? 13.912 -2.329 10.436 1.00 95.00 182 TYR A C 1
ATOM 1421 O O . TYR A 1 182 ? 14.054 -1.254 9.834 1.00 95.00 182 TYR A O 1
ATOM 1429 N N . PRO A 1 183 ? 14.297 -2.452 11.723 1.00 94.25 183 PRO A N 1
ATOM 1430 C CA . PRO A 1 183 ? 14.817 -1.334 12.515 1.00 94.25 183 PRO A CA 1
ATOM 1431 C C . PRO A 1 183 ? 16.081 -0.706 11.908 1.00 94.25 183 PRO A C 1
ATOM 1433 O O . PRO A 1 183 ? 16.284 0.502 12.003 1.00 94.25 183 PRO A O 1
ATOM 1436 N N . GLN A 1 184 ? 16.895 -1.490 11.196 1.00 95.31 184 GLN A N 1
ATOM 1437 C CA . GLN A 1 184 ? 18.106 -1.031 10.508 1.00 95.31 184 GLN A CA 1
ATOM 1438 C C . GLN A 1 184 ? 17.849 0.032 9.428 1.00 95.31 184 GLN A C 1
ATOM 1440 O O . GLN A 1 184 ? 18.778 0.721 9.015 1.00 95.31 184 GLN A O 1
ATOM 1445 N N . LEU A 1 185 ? 16.604 0.180 8.965 1.00 96.19 185 LEU A N 1
ATOM 1446 C CA . LEU A 1 185 ? 16.224 1.136 7.923 1.00 96.19 185 LEU A CA 1
ATOM 1447 C C . LEU A 1 185 ? 15.807 2.509 8.483 1.00 96.19 185 LEU A C 1
ATOM 1449 O O . LEU A 1 185 ? 15.357 3.365 7.722 1.00 96.19 185 LEU A O 1
ATOM 1453 N N . TRP A 1 186 ? 15.947 2.746 9.795 1.00 95.56 186 TRP A N 1
ATOM 1454 C CA . TRP A 1 186 ? 15.555 4.000 10.458 1.00 95.56 186 TRP A CA 1
ATOM 1455 C C . TRP A 1 186 ? 16.176 5.287 9.873 1.00 95.56 186 TRP A C 1
ATOM 1457 O O . TRP A 1 186 ? 15.491 6.312 9.911 1.00 95.56 186 TRP A O 1
ATOM 1467 N N . PRO A 1 187 ? 17.397 5.297 9.286 1.00 96.38 187 PRO A N 1
ATOM 1468 C CA . PRO A 1 187 ? 17.951 6.531 8.727 1.00 96.38 187 PRO A CA 1
ATOM 1469 C C . PRO A 1 187 ? 17.312 6.922 7.387 1.00 96.38 187 PRO A C 1
ATOM 1471 O O . PRO A 1 187 ? 17.486 8.050 6.922 1.00 96.38 187 PRO A O 1
ATOM 1474 N N . LEU A 1 188 ? 16.610 5.993 6.728 1.00 96.88 188 LEU A N 1
ATOM 1475 C CA . LEU A 1 188 ? 16.009 6.227 5.418 1.00 96.88 188 LEU A CA 1
ATOM 1476 C C . LEU A 1 188 ? 14.738 7.069 5.539 1.00 96.88 188 LEU A C 1
ATOM 1478 O O . LEU A 1 188 ? 13.986 6.964 6.508 1.00 96.88 188 LEU A O 1
ATOM 1482 N N . ARG A 1 189 ? 14.483 7.899 4.523 1.00 96.56 189 ARG A N 1
ATOM 1483 C CA . ARG A 1 189 ? 13.381 8.870 4.538 1.00 96.56 189 ARG A CA 1
ATOM 1484 C C . ARG A 1 189 ? 12.056 8.214 4.177 1.00 96.56 18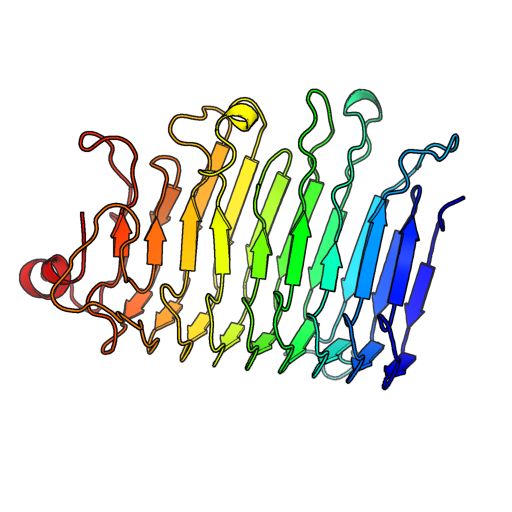9 ARG A C 1
ATOM 1486 O O . ARG A 1 189 ? 11.990 7.487 3.189 1.00 96.56 189 ARG A O 1
ATOM 1493 N N . ALA A 1 190 ? 10.984 8.539 4.886 1.00 97.62 190 ALA A N 1
ATOM 1494 C CA . ALA A 1 190 ? 9.645 8.075 4.540 1.00 97.62 190 ALA A CA 1
ATOM 1495 C C . ALA A 1 190 ? 8.602 9.129 4.903 1.00 97.62 190 ALA A C 1
ATOM 1497 O O . ALA A 1 190 ? 8.541 9.576 6.043 1.00 97.62 190 ALA A O 1
ATOM 1498 N N . ASN A 1 191 ? 7.754 9.501 3.947 1.00 98.38 191 ASN A N 1
ATOM 1499 C CA . ASN A 1 191 ? 6.557 10.286 4.237 1.00 98.38 191 ASN A CA 1
ATOM 1500 C C . ASN A 1 191 ? 5.367 9.548 3.651 1.00 98.38 191 ASN A C 1
ATOM 1502 O O . ASN A 1 191 ? 5.331 9.308 2.446 1.00 98.38 191 ASN A O 1
ATOM 1506 N N . VAL A 1 192 ? 4.414 9.198 4.502 1.00 98.62 192 VAL A N 1
ATOM 1507 C CA . VAL A 1 192 ? 3.209 8.470 4.109 1.00 98.62 192 VAL A CA 1
ATOM 1508 C C . VAL A 1 192 ? 1.998 9.276 4.559 1.00 98.62 192 VAL A C 1
ATOM 1510 O O . VAL A 1 192 ? 1.865 9.583 5.740 1.00 98.62 192 VAL A O 1
ATOM 1513 N N . THR A 1 193 ? 1.120 9.629 3.626 1.00 98.69 193 THR A N 1
ATOM 1514 C CA . THR A 1 193 ? -0.147 10.313 3.911 1.00 98.69 193 THR A CA 1
ATOM 1515 C C . THR A 1 193 ? -1.306 9.414 3.521 1.00 98.69 193 THR A C 1
ATOM 1517 O O . THR A 1 193 ? -1.376 8.951 2.385 1.00 98.69 193 THR A O 1
ATOM 1520 N N . ILE A 1 194 ? -2.220 9.182 4.457 1.00 98.81 194 ILE A N 1
ATOM 1521 C CA . ILE A 1 194 ? -3.407 8.352 4.270 1.00 98.81 194 ILE A CA 1
ATOM 1522 C C . ILE A 1 194 ? -4.626 9.222 4.567 1.00 98.81 194 ILE A C 1
ATOM 1524 O O . ILE A 1 194 ? -4.810 9.647 5.712 1.00 98.81 194 ILE A O 1
ATOM 1528 N N . SER A 1 195 ? -5.446 9.498 3.553 1.00 98.50 195 SER A N 1
ATOM 1529 C CA . SER A 1 195 ? -6.598 10.394 3.688 1.00 98.50 195 SER A CA 1
ATOM 1530 C C . SER A 1 195 ? -7.821 9.989 2.874 1.00 98.50 195 SER A C 1
ATOM 1532 O O . SER A 1 195 ? -7.726 9.343 1.836 1.00 98.50 195 SER A O 1
ATOM 1534 N N . LYS A 1 196 ? -9.009 10.368 3.357 1.00 98.12 196 LYS A N 1
ATOM 1535 C CA . LYS A 1 196 ? -10.301 10.158 2.677 1.00 98.12 196 LYS A CA 1
ATOM 1536 C C . LYS A 1 196 ? -10.602 8.705 2.283 1.00 98.12 196 LYS A C 1
ATOM 1538 O O . LYS A 1 196 ? -11.394 8.473 1.375 1.00 98.12 196 LYS A O 1
ATOM 1543 N N . ASN A 1 197 ? -9.976 7.717 2.922 1.00 98.62 197 ASN A N 1
ATOM 1544 C CA . ASN A 1 197 ? -10.223 6.310 2.614 1.00 98.62 197 ASN A CA 1
ATOM 1545 C C . ASN A 1 197 ? -11.407 5.774 3.424 1.00 98.62 197 ASN A C 1
ATOM 1547 O O . ASN A 1 197 ? -11.614 6.168 4.573 1.00 98.62 197 ASN A O 1
ATOM 1551 N N . ALA A 1 198 ? -12.146 4.829 2.853 1.00 98.50 198 ALA A N 1
ATOM 1552 C CA . ALA A 1 198 ? -13.221 4.120 3.534 1.00 98.50 198 ALA A CA 1
ATOM 1553 C C . ALA A 1 198 ? -12.815 2.666 3.791 1.00 98.50 198 ALA A C 1
ATOM 1555 O O . ALA A 1 198 ? -12.580 1.915 2.852 1.00 98.50 198 ALA A O 1
ATOM 1556 N N . PHE A 1 199 ? -12.783 2.262 5.057 1.00 98.62 199 PHE A N 1
ATOM 1557 C CA . PHE A 1 199 ? -12.534 0.897 5.514 1.00 98.62 199 PHE A CA 1
ATOM 1558 C C . PHE A 1 199 ? -13.817 0.364 6.141 1.00 98.62 199 PHE A C 1
ATOM 1560 O O . PHE A 1 199 ? -14.141 0.715 7.282 1.00 98.62 199 PHE A O 1
ATOM 1567 N N . LYS A 1 200 ? -14.574 -0.435 5.382 1.00 98.38 200 LYS A N 1
ATOM 1568 C CA . LYS A 1 200 ? -15.894 -0.922 5.800 1.00 98.38 200 LYS A CA 1
ATOM 1569 C C . LYS A 1 200 ? -16.040 -2.423 5.632 1.00 98.38 200 LYS A C 1
ATOM 1571 O O . LYS A 1 200 ? -15.631 -2.973 4.614 1.00 98.38 200 LYS A O 1
ATOM 1576 N N . PHE A 1 201 ? -16.670 -3.063 6.616 1.00 98.25 201 PHE A N 1
ATOM 1577 C CA . PHE A 1 201 ? -17.035 -4.483 6.566 1.00 98.25 201 PHE A CA 1
ATOM 1578 C C . PHE A 1 201 ? -15.850 -5.440 6.367 1.00 98.25 201 PHE A C 1
ATOM 1580 O O . PHE A 1 201 ? -16.036 -6.597 6.004 1.00 98.25 201 PHE A O 1
ATOM 1587 N N . ASN A 1 202 ? -14.621 -4.977 6.603 1.00 98.56 202 ASN A N 1
ATOM 1588 C CA . ASN A 1 202 ? -13.447 -5.834 6.539 1.00 98.56 202 ASN A CA 1
ATOM 1589 C C . ASN A 1 202 ? -13.380 -6.703 7.795 1.00 98.56 202 ASN A C 1
ATOM 1591 O O . ASN A 1 202 ? -13.888 -6.334 8.862 1.00 98.56 202 ASN A O 1
ATOM 1595 N N . ARG A 1 203 ? -12.711 -7.843 7.674 1.00 98.19 203 ARG A N 1
ATOM 1596 C CA . ARG A 1 203 ? -12.557 -8.823 8.736 1.00 98.19 203 ARG A CA 1
ATOM 1597 C C . ARG A 1 203 ? -11.100 -9.258 8.828 1.00 98.19 203 ARG A C 1
ATOM 1599 O O . ARG A 1 203 ? -10.541 -9.718 7.848 1.00 98.19 203 ARG A O 1
ATOM 1606 N N . GLY A 1 204 ? -10.492 -9.159 10.007 1.00 96.44 204 GLY A N 1
ATOM 1607 C CA . GLY A 1 204 ? -9.090 -9.548 10.186 1.00 96.44 204 GLY A CA 1
ATOM 1608 C C . GLY A 1 204 ? -8.620 -9.470 11.633 1.00 96.44 204 GLY A C 1
ATOM 1609 O O . GLY A 1 204 ? -9.370 -9.047 12.513 1.00 96.44 204 GLY A O 1
ATOM 1610 N N . LYS A 1 205 ? -7.367 -9.872 11.889 1.00 94.31 205 LYS A N 1
ATOM 1611 C CA . LYS A 1 205 ? -6.715 -9.712 13.207 1.00 94.31 205 LYS A CA 1
ATOM 1612 C C . LYS A 1 205 ? -6.656 -8.237 13.626 1.00 94.31 205 LYS A C 1
ATOM 1614 O O . LYS A 1 205 ? -6.883 -7.893 14.781 1.00 94.31 205 LYS A O 1
ATOM 1619 N N . TYR A 1 206 ? -6.344 -7.395 12.655 1.00 95.88 206 TYR A N 1
ATOM 1620 C CA . TYR A 1 206 ? -6.443 -5.948 12.680 1.00 95.88 206 TYR A CA 1
ATOM 1621 C C . TYR A 1 206 ? -6.847 -5.506 11.275 1.00 95.88 206 TYR A C 1
ATOM 1623 O O . TYR A 1 206 ? -6.529 -6.183 10.299 1.00 95.88 206 TYR A O 1
ATOM 1631 N N . ILE A 1 207 ? -7.584 -4.406 11.150 1.00 98.19 207 ILE A N 1
ATOM 1632 C CA . ILE A 1 207 ? -8.055 -3.948 9.831 1.00 98.19 207 ILE A CA 1
ATOM 1633 C C . ILE A 1 207 ? -7.004 -3.059 9.184 1.00 98.19 207 ILE A C 1
ATOM 1635 O O . ILE A 1 207 ? -6.726 -3.169 7.992 1.00 98.19 207 ILE A O 1
ATOM 1639 N N . ILE A 1 208 ? -6.398 -2.201 9.995 1.00 98.50 208 ILE A N 1
ATOM 1640 C CA . ILE A 1 208 ? -5.324 -1.300 9.608 1.00 98.50 208 ILE A CA 1
ATOM 1641 C C . ILE A 1 208 ? -4.156 -1.554 10.556 1.00 98.50 208 ILE A C 1
ATOM 1643 O O . ILE A 1 208 ? -4.331 -1.510 11.770 1.00 98.50 208 ILE A O 1
ATOM 1647 N N . SER A 1 209 ? -2.961 -1.788 10.023 1.00 97.75 209 SER A N 1
ATOM 1648 C CA . SER A 1 209 ? -1.724 -1.808 10.805 1.00 97.75 209 SER A CA 1
ATOM 1649 C C . SER A 1 209 ? -0.742 -0.830 10.188 1.00 97.75 209 SER A C 1
ATOM 1651 O O . SER A 1 209 ? -0.332 -0.998 9.036 1.00 97.75 209 SER A O 1
ATOM 1653 N N . ILE A 1 210 ? -0.416 0.219 10.939 1.00 97.88 210 ILE A N 1
ATOM 1654 C CA . ILE A 1 210 ? 0.462 1.285 10.473 1.00 97.88 210 ILE A CA 1
ATOM 1655 C C . ILE A 1 210 ? 1.553 1.613 11.487 1.00 97.88 210 ILE A C 1
ATOM 1657 O O . ILE A 1 210 ? 1.318 1.674 12.690 1.00 97.88 210 ILE A O 1
ATOM 1661 N N . GLY A 1 211 ? 2.750 1.878 10.989 1.00 96.62 211 GLY A N 1
ATOM 1662 C CA . GLY A 1 211 ? 3.862 2.355 11.794 1.00 96.62 211 GLY A CA 1
ATOM 1663 C C . GLY A 1 211 ? 5.166 2.291 11.020 1.00 96.62 211 GLY A C 1
ATOM 1664 O O . GLY A 1 211 ? 5.450 1.334 10.307 1.00 96.62 211 GLY A O 1
ATOM 1665 N N . LEU A 1 212 ? 5.973 3.329 11.134 1.00 96.38 212 LEU A N 1
ATOM 1666 C CA . LEU A 1 212 ? 7.308 3.360 10.554 1.00 96.38 212 LEU A CA 1
ATOM 1667 C C . LEU A 1 212 ? 8.315 2.885 11.612 1.00 96.38 212 LEU A C 1
ATOM 1669 O O . LEU A 1 212 ? 7.951 2.122 12.506 1.00 96.38 212 LEU A O 1
ATOM 1673 N N . ASN A 1 213 ? 9.587 3.261 11.498 1.00 95.31 213 ASN A N 1
ATOM 1674 C CA . ASN A 1 213 ? 10.531 2.980 12.573 1.00 95.31 213 ASN A CA 1
ATOM 1675 C C . ASN A 1 213 ? 10.315 3.988 13.702 1.00 95.31 213 ASN A C 1
ATOM 1677 O O . ASN A 1 213 ? 10.235 5.194 13.459 1.00 95.31 213 ASN A O 1
ATOM 1681 N N . GLU A 1 214 ? 10.189 3.473 14.923 1.00 91.56 214 GLU A N 1
ATOM 1682 C CA . GLU A 1 214 ? 10.145 4.263 16.154 1.00 91.56 214 GLU A CA 1
ATOM 1683 C C . GLU A 1 214 ? 11.359 5.207 16.213 1.00 91.56 214 GLU A C 1
ATOM 1685 O O . GLU A 1 214 ? 12.457 4.818 15.817 1.00 91.56 214 GLU A O 1
ATOM 1690 N N . ASP A 1 215 ? 11.158 6.451 16.656 1.00 89.12 215 ASP A N 1
ATOM 1691 C CA . ASP A 1 215 ? 12.199 7.488 16.792 1.00 89.12 215 ASP A CA 1
ATOM 1692 C C . ASP A 1 215 ? 12.987 7.859 15.518 1.00 89.12 215 ASP A C 1
ATOM 1694 O O . ASP A 1 215 ? 13.917 8.667 15.569 1.00 89.12 215 ASP A O 1
ATOM 1698 N N . ALA A 1 216 ? 12.607 7.341 14.347 1.00 93.88 216 ALA A N 1
ATOM 1699 C CA . ALA A 1 216 ? 13.267 7.687 13.097 1.00 93.88 216 ALA A CA 1
ATOM 1700 C C . ALA A 1 216 ? 12.983 9.161 12.721 1.00 93.88 216 ALA A C 1
ATOM 1702 O O . ALA A 1 216 ? 11.840 9.505 12.406 1.00 93.88 216 ALA A O 1
ATOM 1703 N N . PRO A 1 217 ? 14.004 10.044 12.681 1.00 92.69 217 PRO A N 1
ATOM 1704 C CA . PRO A 1 217 ? 13.806 11.492 12.568 1.00 92.69 217 PRO A CA 1
ATOM 1705 C C . PRO A 1 217 ? 13.338 11.929 11.176 1.00 92.69 217 PRO A C 1
ATOM 1707 O O . PRO A 1 217 ? 12.789 13.014 11.010 1.00 92.69 217 PRO A O 1
ATOM 1710 N N . ALA A 1 218 ? 13.570 11.093 10.162 1.00 95.38 218 ALA A N 1
ATOM 1711 C CA . ALA A 1 218 ? 13.218 11.362 8.773 1.00 95.38 218 ALA A CA 1
ATOM 1712 C C . ALA A 1 218 ? 12.034 10.512 8.277 1.00 95.38 218 ALA A C 1
ATOM 1714 O O . ALA A 1 218 ? 11.813 10.406 7.066 1.00 95.38 218 ALA A O 1
ATOM 1715 N N . GLN A 1 219 ? 11.296 9.885 9.196 1.00 97.19 219 GLN A N 1
ATOM 1716 C CA . GLN A 1 219 ? 10.135 9.057 8.895 1.00 97.19 219 GLN A CA 1
ATOM 1717 C C . GLN A 1 219 ? 8.894 9.649 9.557 1.00 97.19 219 GLN A C 1
ATOM 1719 O O . GLN A 1 219 ? 8.889 9.930 10.752 1.00 97.19 219 GLN A O 1
ATOM 1724 N N . GLN A 1 220 ? 7.839 9.836 8.773 1.00 97.69 220 GLN A N 1
ATOM 1725 C CA . GLN A 1 220 ? 6.574 10.377 9.245 1.00 97.69 220 GLN A CA 1
ATOM 1726 C C . GLN A 1 220 ? 5.404 9.715 8.526 1.00 97.69 220 GLN A C 1
ATOM 1728 O O . GLN A 1 220 ? 5.399 9.587 7.297 1.00 97.69 220 GLN A O 1
ATOM 1733 N N . LEU A 1 221 ? 4.379 9.356 9.295 1.00 98.31 221 LEU A N 1
ATOM 1734 C CA . LEU A 1 221 ? 3.124 8.858 8.757 1.00 98.31 221 LEU A CA 1
ATOM 1735 C C . LEU A 1 221 ? 1.962 9.687 9.298 1.00 98.31 221 LEU A C 1
ATOM 1737 O O . LEU A 1 221 ? 1.823 9.896 10.501 1.00 98.31 221 LEU A O 1
ATOM 1741 N N . ILE A 1 222 ? 1.107 10.152 8.396 1.00 98.25 222 ILE A N 1
ATOM 1742 C CA . ILE A 1 222 ? -0.067 10.951 8.723 1.00 98.25 222 ILE A CA 1
ATOM 1743 C C . ILE A 1 222 ? -1.312 10.192 8.270 1.00 98.25 222 ILE A C 1
ATOM 1745 O O . ILE A 1 222 ? -1.514 9.968 7.080 1.00 98.25 222 ILE A O 1
ATOM 1749 N N . PHE A 1 223 ? -2.163 9.829 9.224 1.00 98.19 223 PHE A N 1
ATOM 1750 C CA . PHE A 1 223 ? -3.479 9.246 8.992 1.00 98.19 223 PHE A CA 1
ATOM 1751 C C . PHE A 1 223 ? -4.533 10.304 9.324 1.00 98.19 223 PHE A C 1
ATOM 1753 O O . PHE A 1 223 ? -4.873 10.525 10.494 1.00 98.19 223 PHE A O 1
ATOM 1760 N N . ASN A 1 224 ? -4.997 11.046 8.318 1.00 96.19 224 ASN A N 1
ATOM 1761 C CA . ASN A 1 224 ? -5.836 12.215 8.559 1.00 96.19 224 ASN A CA 1
ATOM 1762 C C . ASN A 1 224 ? -6.894 12.490 7.492 1.00 96.19 224 ASN A C 1
ATOM 1764 O O . ASN A 1 224 ? -6.990 11.796 6.492 1.00 96.19 224 ASN A O 1
ATOM 1768 N N . GLN A 1 225 ? -7.676 13.553 7.707 1.00 91.19 225 GLN A N 1
ATOM 1769 C CA . GLN A 1 225 ? -8.605 14.097 6.712 1.00 91.19 225 GLN A CA 1
ATOM 1770 C C . GLN A 1 225 ? -9.629 13.056 6.230 1.00 91.19 225 GLN A C 1
ATOM 1772 O O . GLN A 1 225 ? -9.612 12.631 5.078 1.00 91.19 225 GLN A O 1
ATOM 1777 N N . GLN A 1 226 ? -10.569 12.710 7.110 1.00 93.94 226 GLN A N 1
ATOM 1778 C CA . GLN A 1 226 ? -11.775 11.942 6.785 1.00 93.94 226 GLN A CA 1
ATOM 1779 C C . GLN A 1 226 ? -11.525 10.488 6.359 1.00 93.94 226 GLN A C 1
ATOM 1781 O O . GLN A 1 226 ? -12.236 9.977 5.499 1.00 93.94 226 GLN A O 1
ATOM 1786 N N . ASN A 1 227 ? -10.567 9.782 6.970 1.00 97.81 227 ASN A N 1
ATOM 1787 C CA . ASN A 1 227 ? -10.623 8.322 6.886 1.00 97.81 227 ASN A CA 1
ATOM 1788 C C . ASN A 1 227 ? -11.805 7.805 7.720 1.00 97.81 227 ASN A C 1
ATOM 1790 O O . ASN A 1 227 ? -11.990 8.211 8.873 1.00 97.81 227 ASN A O 1
ATOM 1794 N N . GLU A 1 228 ? -12.592 6.905 7.142 1.00 97.88 228 GLU A N 1
ATOM 1795 C CA . GLU A 1 228 ? -13.714 6.239 7.797 1.00 97.88 228 GLU A CA 1
ATOM 1796 C C . GLU A 1 228 ? -13.344 4.790 8.096 1.00 97.88 228 GLU A C 1
ATOM 1798 O O . GLU A 1 228 ? -13.227 3.982 7.179 1.00 97.88 228 GLU A O 1
ATOM 1803 N N . VAL A 1 229 ? -13.201 4.438 9.371 1.00 97.88 229 VAL A N 1
ATOM 1804 C CA . VAL A 1 229 ? -12.953 3.062 9.818 1.00 97.88 229 VAL A CA 1
ATOM 1805 C C . VAL A 1 229 ? -14.198 2.587 10.548 1.00 97.88 229 VAL A C 1
ATOM 1807 O O . VAL A 1 229 ? -14.391 2.905 11.724 1.00 97.88 229 VAL A O 1
ATOM 1810 N N . ARG A 1 230 ? -15.104 1.906 9.839 1.00 96.25 230 ARG A N 1
ATOM 1811 C CA . ARG A 1 230 ? -16.447 1.616 10.360 1.00 96.25 230 ARG A CA 1
ATOM 1812 C C . ARG A 1 230 ? -16.948 0.223 10.024 1.00 96.25 230 ARG A C 1
ATOM 1814 O O . ARG A 1 230 ? -16.665 -0.288 8.951 1.00 96.25 230 ARG A O 1
ATOM 1821 N N . GLU A 1 231 ? -17.765 -0.341 10.908 1.00 96.94 231 GLU A N 1
ATOM 1822 C CA . GLU A 1 231 ? -18.448 -1.628 10.696 1.00 96.94 231 GLU A CA 1
ATOM 1823 C C . GLU A 1 231 ? -17.499 -2.789 10.344 1.00 96.94 231 GLU A C 1
ATOM 1825 O O . GLU A 1 231 ? -17.882 -3.727 9.651 1.00 96.94 231 GLU A O 1
ATOM 1830 N N . ASN A 1 232 ? -16.2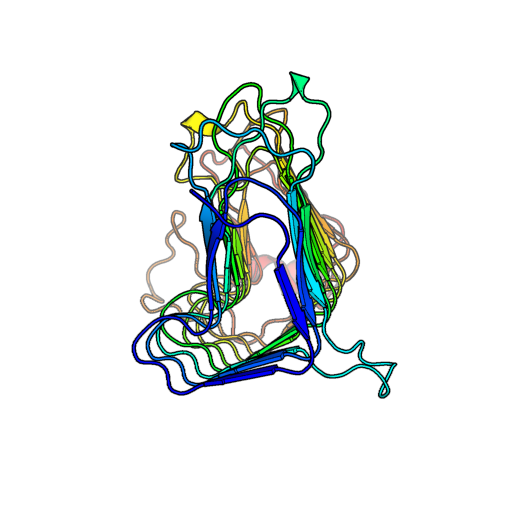42 -2.730 10.787 1.00 98.12 232 ASN A N 1
ATOM 1831 C CA . ASN A 1 232 ? -15.295 -3.821 10.600 1.00 98.12 232 ASN A CA 1
ATOM 1832 C C . ASN A 1 232 ? -15.366 -4.818 11.765 1.00 98.12 232 ASN A C 1
ATOM 1834 O O . ASN A 1 232 ? -15.747 -4.471 12.888 1.00 98.12 232 ASN A O 1
ATOM 1838 N N . VAL A 1 233 ? -14.953 -6.055 11.495 1.00 98.06 233 VAL A N 1
ATOM 1839 C CA . VAL A 1 233 ? -14.954 -7.163 12.453 1.00 98.06 233 VAL A CA 1
ATOM 1840 C C . VAL A 1 233 ? -13.519 -7.547 12.789 1.00 98.06 233 VAL A C 1
ATOM 1842 O O . VAL A 1 233 ? -12.776 -8.045 11.944 1.00 98.06 233 VAL A O 1
ATOM 1845 N N . VAL A 1 234 ? -13.132 -7.357 14.047 1.00 97.00 234 VAL A N 1
ATOM 1846 C CA . VAL A 1 234 ? -11.803 -7.747 14.526 1.00 97.00 234 VAL A CA 1
ATOM 1847 C C . VAL A 1 234 ? -11.875 -9.155 15.102 1.00 97.00 234 VAL A C 1
ATOM 1849 O O . VAL A 1 234 ? -12.645 -9.422 16.022 1.00 97.00 234 VAL A O 1
ATOM 1852 N N . ILE A 1 235 ? -11.065 -10.065 14.567 1.00 94.94 235 ILE A N 1
ATOM 1853 C CA . ILE A 1 235 ? -10.981 -11.444 15.046 1.00 94.94 235 ILE A CA 1
ATOM 1854 C C . ILE A 1 235 ? -9.903 -11.527 16.128 1.00 94.94 235 ILE A C 1
ATOM 1856 O O . ILE A 1 235 ? -8.717 -11.415 15.825 1.00 94.94 235 ILE A O 1
ATOM 1860 N N . ASN A 1 236 ? -10.310 -11.805 17.368 1.00 92.00 236 ASN A N 1
ATOM 1861 C CA . ASN A 1 236 ? -9.399 -12.213 18.435 1.00 92.00 236 ASN A CA 1
ATOM 1862 C C . ASN A 1 236 ? -9.574 -13.720 18.726 1.00 92.00 236 ASN A C 1
ATOM 1864 O O . ASN A 1 236 ? -10.553 -14.089 19.377 1.00 92.00 236 ASN A O 1
ATOM 1868 N N . PRO A 1 237 ? -8.656 -14.595 18.271 1.00 89.12 237 PRO A N 1
ATOM 1869 C CA . PRO A 1 237 ? -8.709 -16.027 18.570 1.00 89.12 237 PRO A CA 1
ATOM 1870 C C . PRO A 1 237 ? -8.411 -16.344 20.042 1.00 89.12 237 PRO A C 1
ATOM 1872 O O . PRO A 1 237 ? -8.683 -17.452 20.493 1.00 89.12 237 PRO A O 1
ATOM 1875 N N . PHE A 1 238 ? -7.883 -15.380 20.799 1.00 88.31 238 PHE A N 1
ATOM 1876 C CA . PHE A 1 238 ? -7.505 -15.526 22.198 1.00 88.31 238 PHE A CA 1
ATOM 1877 C C . PHE A 1 238 ? -8.144 -14.425 23.070 1.00 88.31 238 PHE A C 1
ATOM 1879 O O . PHE A 1 238 ? -7.434 -13.538 23.542 1.00 88.31 238 PHE A O 1
ATOM 1886 N N . PRO A 1 239 ? -9.473 -14.443 23.304 1.00 83.50 239 PRO A N 1
ATOM 1887 C CA . PRO A 1 239 ? -10.186 -13.368 24.012 1.00 83.50 239 PRO A CA 1
ATOM 1888 C C . PRO A 1 239 ? -9.672 -13.082 25.428 1.00 83.50 239 PRO A C 1
ATOM 1890 O O . PRO A 1 239 ? -9.661 -11.929 25.859 1.00 83.50 239 PRO A O 1
ATOM 1893 N N . GLU A 1 240 ? -9.211 -14.124 26.121 1.00 87.31 240 GLU A N 1
ATOM 1894 C CA . GLU A 1 240 ? -8.681 -14.036 27.487 1.00 87.31 240 GLU A CA 1
ATOM 1895 C C . GLU A 1 240 ? -7.281 -13.413 27.544 1.00 87.31 240 GLU A C 1
ATOM 1897 O O . GLU A 1 240 ? -6.867 -12.878 28.573 1.00 87.31 240 GLU A O 1
ATOM 1902 N N . PHE A 1 241 ? -6.546 -13.439 26.429 1.00 81.25 241 PHE A N 1
ATOM 1903 C CA . PHE A 1 241 ? -5.224 -12.842 26.339 1.00 81.25 241 PHE A CA 1
ATOM 1904 C C . PHE A 1 241 ? -5.318 -11.462 25.692 1.00 81.25 241 PHE A C 1
ATOM 1906 O O . PHE A 1 241 ? -5.835 -11.286 24.589 1.00 81.25 241 PHE A O 1
ATOM 1913 N N . ARG A 1 242 ? -4.757 -10.462 26.374 1.00 83.50 242 ARG A N 1
ATOM 1914 C CA . ARG A 1 242 ? -4.640 -9.087 25.870 1.00 83.50 242 ARG A CA 1
ATOM 1915 C C . ARG A 1 242 ? -3.172 -8.775 25.574 1.00 83.50 242 ARG A C 1
ATOM 1917 O O . ARG A 1 242 ? -2.528 -8.088 26.368 1.00 83.50 242 ARG A O 1
ATOM 1924 N N . PRO A 1 243 ? -2.595 -9.338 24.494 1.00 83.50 243 PRO A N 1
ATOM 1925 C CA . PRO A 1 243 ? -1.189 -9.130 24.188 1.00 83.50 243 PRO A CA 1
ATOM 1926 C C . PRO A 1 243 ? -0.946 -7.681 23.763 1.00 83.50 243 PRO A C 1
ATOM 1928 O O . PRO A 1 243 ? -1.525 -7.209 22.788 1.00 83.50 243 PRO A O 1
ATOM 1931 N N . ARG A 1 244 ? -0.026 -7.003 24.454 1.00 80.50 244 ARG A N 1
ATOM 1932 C CA . ARG A 1 244 ? 0.472 -5.674 24.058 1.00 80.50 244 ARG A CA 1
ATOM 1933 C C . ARG A 1 244 ? 1.364 -5.698 22.822 1.00 80.50 244 ARG A C 1
ATOM 1935 O O . ARG A 1 244 ? 1.440 -4.722 22.097 1.00 80.50 244 ARG A O 1
ATOM 1942 N N . SER A 1 245 ? 2.012 -6.828 22.557 1.00 80.94 245 SER A N 1
ATOM 1943 C CA . SER A 1 245 ? 2.916 -6.972 21.415 1.00 80.94 245 SER A CA 1
ATOM 1944 C C . SER A 1 245 ? 2.199 -7.146 20.079 1.00 80.94 245 SER A C 1
ATOM 1946 O O . SER A 1 245 ? 2.791 -6.885 19.045 1.00 80.94 245 SER A O 1
ATOM 1948 N N . THR A 1 246 ? 0.953 -7.630 20.064 1.00 83.62 246 THR A N 1
ATOM 1949 C CA . THR A 1 246 ? 0.157 -7.735 18.830 1.00 83.62 246 THR A CA 1
ATOM 1950 C C . THR A 1 246 ? -1.333 -7.549 19.134 1.00 83.62 246 THR A C 1
ATOM 1952 O O . THR A 1 246 ? -2.093 -8.524 19.118 1.00 83.62 246 THR A O 1
ATOM 1955 N N . PRO A 1 247 ? -1.765 -6.317 19.451 1.00 91.44 247 PRO A N 1
ATOM 1956 C CA . PRO A 1 247 ? -3.140 -6.060 19.851 1.00 91.44 247 PRO A CA 1
ATOM 1957 C C . PRO A 1 247 ? -4.133 -6.381 18.727 1.00 91.44 247 PRO A C 1
ATOM 1959 O O . PRO A 1 247 ? -3.843 -6.248 17.537 1.00 91.44 247 PRO A O 1
ATOM 1962 N N . TYR A 1 248 ? -5.332 -6.796 19.130 1.00 94.62 248 TYR A N 1
ATOM 1963 C CA . TYR A 1 248 ? -6.463 -7.049 18.241 1.00 94.62 248 TYR A CA 1
ATOM 1964 C C . TYR A 1 248 ? -7.366 -5.814 18.243 1.00 94.62 248 TYR A C 1
ATOM 1966 O O . TYR A 1 248 ? -8.163 -5.628 19.164 1.00 94.62 248 TYR A O 1
ATOM 1974 N N . ALA A 1 249 ? -7.229 -4.953 17.237 1.00 95.94 249 ALA A N 1
ATOM 1975 C CA . ALA A 1 249 ? -7.957 -3.687 17.152 1.00 95.94 249 ALA A CA 1
ATOM 1976 C C . ALA A 1 249 ? -8.324 -3.345 15.705 1.00 95.94 249 ALA A C 1
ATOM 1978 O O . ALA A 1 249 ? -7.733 -3.879 14.766 1.00 95.94 249 ALA A O 1
ATOM 1979 N N . ALA A 1 250 ? -9.284 -2.436 15.507 1.00 97.25 250 ALA A N 1
ATOM 1980 C CA . ALA A 1 250 ? -9.604 -1.960 14.161 1.00 97.25 250 ALA A CA 1
ATOM 1981 C C . ALA A 1 250 ? -8.369 -1.299 13.521 1.00 97.25 250 ALA A C 1
ATOM 1983 O O . ALA A 1 250 ? -8.053 -1.558 12.362 1.00 97.25 250 ALA A O 1
ATOM 1984 N N . MET A 1 251 ? -7.612 -0.535 14.305 1.00 97.50 251 MET A N 1
ATOM 1985 C CA . MET A 1 251 ? -6.348 0.066 13.907 1.00 97.50 251 MET A CA 1
ATOM 1986 C C . MET A 1 251 ? -5.248 -0.256 14.921 1.00 97.50 251 MET A C 1
ATOM 1988 O O . MET A 1 251 ? -5.422 -0.049 16.117 1.00 97.50 251 MET A O 1
ATOM 1992 N N . VAL A 1 252 ? -4.100 -0.727 14.444 1.00 96.94 252 VAL A N 1
ATOM 1993 C CA . VAL A 1 252 ? -2.897 -0.950 15.254 1.00 96.94 252 VAL A CA 1
ATOM 1994 C C . VAL A 1 252 ? -1.818 0.036 14.839 1.00 96.94 252 VAL A C 1
ATOM 1996 O O . VAL A 1 252 ? -1.541 0.186 13.646 1.00 96.94 252 VAL A O 1
ATOM 1999 N N . VAL A 1 253 ? -1.217 0.699 15.824 1.00 96.19 253 VAL A N 1
ATOM 2000 C CA . VAL A 1 253 ? -0.207 1.741 15.622 1.00 96.19 253 VAL A CA 1
ATOM 2001 C C . VAL A 1 253 ? 1.100 1.311 16.266 1.00 96.19 253 VAL A C 1
ATOM 2003 O O . VAL A 1 253 ? 1.167 1.191 17.487 1.00 96.19 253 VAL A O 1
ATOM 2006 N N . SER A 1 254 ? 2.136 1.093 15.458 1.00 94.38 254 SER A N 1
ATOM 2007 C CA . SER A 1 254 ? 3.410 0.535 15.932 1.00 94.38 254 SER A CA 1
ATOM 2008 C C . SER A 1 254 ? 4.575 1.529 15.958 1.00 94.38 254 SER A C 1
ATOM 2010 O O . SER A 1 254 ? 5.726 1.102 15.934 1.00 94.38 254 SER A O 1
ATOM 2012 N N . SER A 1 255 ? 4.306 2.838 15.895 1.00 94.06 255 SER A N 1
ATOM 2013 C CA . SER A 1 255 ? 5.344 3.865 16.045 1.00 94.06 255 SER A CA 1
ATOM 2014 C C . SER A 1 255 ? 4.785 5.230 16.469 1.00 94.06 255 SER A C 1
ATOM 2016 O O . SER A 1 255 ? 3.687 5.620 16.065 1.00 94.06 255 SER A O 1
ATOM 2018 N N . SER A 1 256 ? 5.549 5.999 17.250 1.00 93.31 256 SER A N 1
ATOM 2019 C CA . SER A 1 256 ? 5.161 7.337 17.743 1.00 93.31 256 SER A CA 1
ATOM 2020 C C . SER A 1 256 ? 5.250 8.457 16.702 1.00 93.31 256 SER A C 1
ATOM 2022 O O . SER A 1 256 ? 4.654 9.517 16.882 1.00 93.31 256 SER A O 1
ATOM 2024 N N . ASN A 1 257 ? 5.927 8.230 15.573 1.00 94.25 257 ASN A N 1
ATOM 2025 C CA . ASN A 1 257 ? 5.950 9.161 14.434 1.00 94.25 257 ASN A CA 1
ATOM 2026 C C . ASN A 1 257 ? 4.673 9.115 13.566 1.00 94.25 257 ASN A C 1
ATOM 2028 O O . ASN A 1 257 ? 4.619 9.737 12.498 1.00 94.25 257 ASN A O 1
ATOM 2032 N N . VAL A 1 258 ? 3.645 8.393 14.024 1.00 96.69 258 VAL A N 1
ATOM 2033 C CA . VAL A 1 258 ? 2.307 8.365 13.433 1.00 96.69 258 VAL A CA 1
ATOM 2034 C C . VAL A 1 258 ? 1.436 9.461 14.051 1.00 96.69 258 VAL A C 1
ATOM 2036 O O . VAL A 1 258 ? 1.298 9.565 15.269 1.00 96.69 258 VAL A O 1
ATOM 2039 N N . ILE A 1 259 ? 0.787 10.255 13.200 1.00 97.12 259 ILE A N 1
ATOM 2040 C CA . ILE A 1 259 ? -0.194 11.270 13.604 1.00 97.12 259 ILE A CA 1
ATOM 2041 C C . ILE A 1 259 ? -1.575 10.858 13.099 1.00 97.12 259 ILE A C 1
ATOM 2043 O O . ILE A 1 259 ? -1.757 10.646 11.900 1.00 97.12 259 ILE A O 1
ATOM 2047 N N . ILE A 1 260 ? -2.562 10.804 13.995 1.00 97.31 260 ILE A N 1
ATOM 2048 C CA . ILE A 1 260 ? -3.931 10.355 13.711 1.00 97.31 260 ILE A CA 1
ATOM 2049 C C . ILE A 1 260 ? -4.894 11.492 14.034 1.00 97.31 260 ILE A C 1
ATOM 2051 O O . ILE A 1 260 ? -5.170 11.777 15.197 1.00 97.31 260 ILE A O 1
ATOM 2055 N N . ARG A 1 261 ? -5.432 12.180 13.027 1.00 96.62 261 ARG A N 1
ATOM 2056 C CA . ARG A 1 261 ? -6.307 13.342 13.266 1.00 96.62 261 ARG A CA 1
ATOM 2057 C C . ARG A 1 261 ? -7.433 13.451 12.252 1.00 96.62 261 ARG A C 1
ATOM 2059 O O . ARG A 1 261 ? -7.210 13.302 11.059 1.00 96.62 261 ARG A O 1
ATOM 2066 N N . ARG A 1 262 ? -8.616 13.863 12.700 1.00 96.12 262 ARG A N 1
ATOM 2067 C CA . ARG A 1 262 ? -9.791 14.156 11.862 1.00 96.12 262 ARG A CA 1
ATOM 2068 C C . ARG A 1 262 ? -10.298 12.936 11.097 1.00 96.12 262 ARG A C 1
ATOM 2070 O O . ARG A 1 262 ? -10.658 13.047 9.927 1.00 96.12 262 ARG A O 1
ATOM 2077 N N . ASN A 1 263 ? -10.317 11.782 11.759 1.00 97.00 263 ASN A N 1
ATOM 2078 C CA . ASN A 1 263 ? -10.870 10.529 11.238 1.00 97.00 263 ASN A CA 1
ATOM 2079 C C . ASN A 1 263 ? -12.149 10.142 11.989 1.00 97.00 263 ASN A C 1
ATOM 2081 O O . ASN A 1 263 ? -12.443 10.699 13.049 1.00 97.00 263 ASN A O 1
ATOM 2085 N N . CYS A 1 264 ? -12.902 9.186 11.450 1.00 95.75 264 CYS A N 1
ATOM 2086 C CA . CYS A 1 264 ? -14.112 8.652 12.069 1.00 95.75 264 CYS A CA 1
ATOM 2087 C C . CYS A 1 264 ? -13.959 7.153 12.344 1.00 95.75 264 CYS A C 1
ATOM 2089 O O . CYS A 1 264 ? -13.759 6.373 11.412 1.00 95.75 264 CYS A O 1
ATOM 2091 N N . PHE A 1 265 ? -14.101 6.770 13.612 1.00 95.50 265 PHE A N 1
ATOM 2092 C CA . PHE A 1 265 ? -14.055 5.389 14.087 1.00 95.50 265 PHE A CA 1
ATOM 2093 C C . PHE A 1 265 ? -15.421 4.976 14.629 1.00 95.50 265 PHE A C 1
ATOM 2095 O O . PHE A 1 265 ? -16.032 5.715 15.405 1.00 95.50 265 PHE A O 1
ATOM 2102 N N . LYS A 1 266 ? -15.911 3.813 14.193 1.00 94.56 266 LYS A N 1
ATOM 2103 C CA . LYS A 1 266 ? -17.107 3.168 14.748 1.00 94.56 266 LYS A CA 1
ATOM 2104 C C . LYS A 1 266 ? -17.157 1.702 14.320 1.00 94.56 266 LYS A C 1
ATOM 2106 O O . LYS A 1 266 ? -17.746 1.380 13.288 1.00 94.56 266 LYS A O 1
ATOM 2111 N N . ASN A 1 267 ? -16.560 0.816 15.103 1.00 95.75 267 ASN A N 1
ATOM 2112 C CA . ASN A 1 267 ? -16.483 -0.622 14.852 1.00 95.75 267 ASN A CA 1
ATOM 2113 C C . ASN A 1 267 ? -17.131 -1.387 16.021 1.00 95.75 267 ASN A C 1
ATOM 2115 O O . ASN A 1 267 ? -16.447 -1.795 16.962 1.00 95.75 267 ASN A O 1
ATOM 2119 N N . PRO A 1 268 ? -18.463 -1.604 15.985 1.00 92.75 268 PRO A N 1
ATOM 2120 C CA . PRO A 1 268 ? -19.185 -2.287 17.063 1.00 92.75 268 PRO A CA 1
ATOM 2121 C C . PRO A 1 268 ? -18.653 -3.695 17.355 1.00 92.75 268 PRO A C 1
ATOM 2123 O O . PRO A 1 268 ? -18.636 -4.123 18.507 1.00 92.75 268 PRO A O 1
ATOM 2126 N N . HIS A 1 269 ? -18.173 -4.382 16.315 1.00 94.56 269 HIS A N 1
ATOM 2127 C CA . HIS A 1 269 ? -17.626 -5.738 16.373 1.00 94.56 269 HIS A CA 1
ATOM 2128 C C . HIS A 1 269 ? -16.112 -5.787 16.634 1.00 94.56 269 HIS A C 1
ATOM 2130 O O . HIS A 1 269 ? -15.492 -6.838 16.473 1.00 94.56 269 HIS A O 1
ATOM 2136 N N . ALA A 1 270 ? -15.504 -4.669 17.030 1.00 93.38 270 ALA A N 1
ATOM 2137 C CA . ALA A 1 270 ? -14.131 -4.623 17.509 1.00 93.38 270 ALA A CA 1
ATOM 2138 C C . ALA A 1 270 ? -14.113 -4.348 19.015 1.00 93.38 270 ALA A C 1
ATOM 2140 O O . ALA A 1 270 ? -14.775 -3.422 19.495 1.00 93.38 270 ALA A O 1
ATOM 2141 N N . THR A 1 271 ? -13.329 -5.118 19.775 1.00 92.75 271 THR A N 1
ATOM 2142 C CA . THR A 1 271 ? -13.090 -4.818 21.197 1.00 92.75 271 THR A CA 1
ATOM 2143 C C . THR A 1 271 ? -12.430 -3.453 21.346 1.00 92.75 271 THR A C 1
ATOM 2145 O O . THR A 1 271 ? -12.870 -2.657 22.170 1.00 92.75 271 THR A O 1
ATOM 2148 N N . TYR A 1 272 ? -11.449 -3.164 20.489 1.00 94.56 272 TYR A N 1
ATOM 2149 C CA . TYR A 1 272 ? -10.698 -1.916 20.475 1.00 94.56 272 TYR A CA 1
ATOM 2150 C C . TYR A 1 272 ? -10.758 -1.254 19.095 1.00 94.56 272 T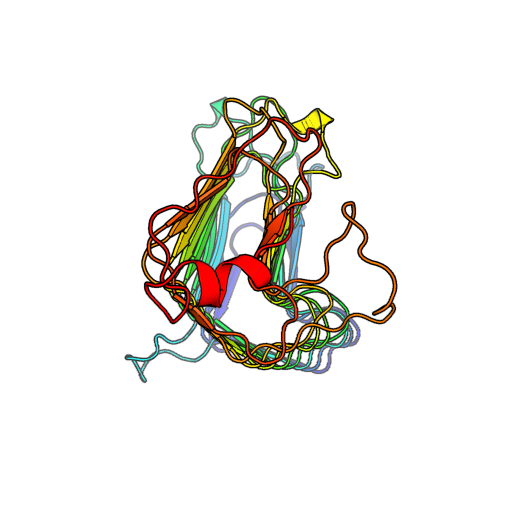YR A C 1
ATOM 2152 O O . TYR A 1 272 ? -10.618 -1.916 18.065 1.00 94.56 272 TYR A O 1
ATOM 2160 N N . GLU A 1 273 ? -10.954 0.061 19.081 1.00 95.00 273 GLU A N 1
ATOM 2161 C CA . GLU A 1 273 ? -10.846 0.905 17.888 1.00 95.00 273 GLU A CA 1
ATOM 2162 C C . GLU A 1 273 ? -9.372 1.112 17.531 1.00 95.00 273 GLU A C 1
ATOM 2164 O O . GLU A 1 273 ? -8.978 0.899 16.387 1.00 95.00 273 GLU A O 1
ATOM 2169 N N . ILE A 1 274 ? -8.548 1.458 18.528 1.00 95.12 274 ILE A N 1
ATOM 2170 C CA . ILE A 1 274 ? -7.099 1.623 18.381 1.00 95.12 274 ILE A CA 1
ATOM 2171 C C . ILE A 1 274 ? -6.365 0.780 19.421 1.00 95.12 274 ILE A C 1
ATOM 2173 O O . ILE A 1 274 ? -6.728 0.799 20.596 1.00 95.12 274 ILE A O 1
ATOM 2177 N N . GLY A 1 275 ? -5.323 0.078 18.980 1.00 94.44 275 GLY A N 1
ATOM 2178 C CA . GLY A 1 275 ? -4.319 -0.557 19.829 1.00 94.44 275 GLY A CA 1
ATOM 2179 C C . GLY A 1 275 ? -2.921 -0.020 19.531 1.00 94.44 275 GLY A C 1
ATOM 2180 O O . GLY A 1 275 ? -2.576 0.191 18.364 1.00 94.44 275 GLY A O 1
ATOM 2181 N N . THR A 1 276 ? -2.112 0.193 20.563 1.00 93.56 276 THR A N 1
ATOM 2182 C CA . THR A 1 276 ? -0.706 0.585 20.415 1.00 93.56 276 THR A CA 1
ATOM 2183 C C . THR A 1 276 ? 0.206 -0.644 20.456 1.00 93.56 276 THR A C 1
ATOM 2185 O O . THR A 1 276 ? -0.053 -1.631 21.141 1.00 93.56 276 THR A O 1
ATOM 2188 N N . GLU A 1 277 ? 1.272 -0.599 19.667 1.00 92.19 277 GLU A N 1
ATOM 2189 C CA . GLU A 1 277 ? 2.343 -1.597 19.625 1.00 92.19 277 GLU A CA 1
ATOM 2190 C C . GLU A 1 277 ? 3.685 -0.853 19.645 1.00 92.19 277 GLU A C 1
ATOM 2192 O O . GLU A 1 277 ? 4.494 -0.953 18.724 1.00 92.19 277 GLU A O 1
ATOM 2197 N N . LEU A 1 278 ? 3.862 0.003 20.654 1.00 89.25 278 LEU A N 1
ATOM 2198 C CA . LEU A 1 278 ? 5.064 0.820 20.821 1.00 89.25 278 LEU A CA 1
ATOM 2199 C C . LEU A 1 278 ? 6.147 0.033 21.563 1.00 89.25 278 LEU A C 1
ATOM 2201 O O . LEU A 1 278 ? 5.855 -0.755 22.464 1.00 89.25 278 LEU A 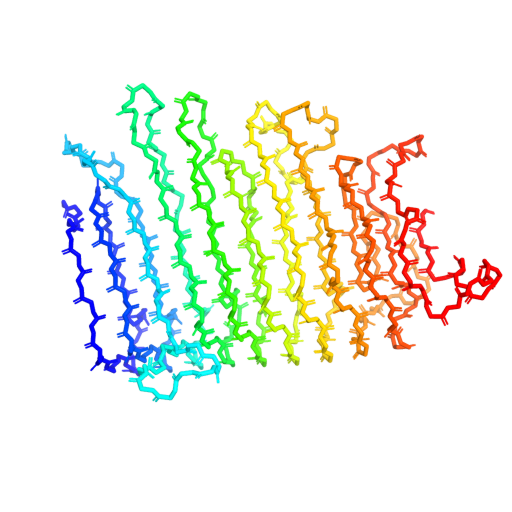O 1
ATOM 2205 N N . ASN A 1 279 ? 7.409 0.301 21.228 1.00 81.94 279 ASN A N 1
ATOM 2206 C CA . ASN A 1 279 ? 8.550 -0.335 21.897 1.00 81.94 279 ASN A CA 1
ATOM 2207 C C . ASN A 1 279 ? 8.737 0.144 23.347 1.00 81.94 279 ASN A C 1
ATOM 2209 O O . ASN A 1 279 ? 9.293 -0.578 24.171 1.00 81.94 279 ASN A O 1
ATOM 2213 N N . GLU A 1 280 ? 8.281 1.359 23.665 1.00 82.50 280 GLU A N 1
ATOM 2214 C CA . GLU A 1 280 ? 8.458 1.991 24.972 1.00 82.50 280 GLU A CA 1
ATOM 2215 C C . GLU A 1 280 ? 7.147 2.592 25.493 1.00 82.50 280 GLU A C 1
ATOM 2217 O O . GLU A 1 280 ? 6.476 3.354 24.799 1.00 82.50 280 GLU A O 1
ATOM 2222 N N . HIS A 1 281 ? 6.833 2.337 26.766 1.00 77.94 281 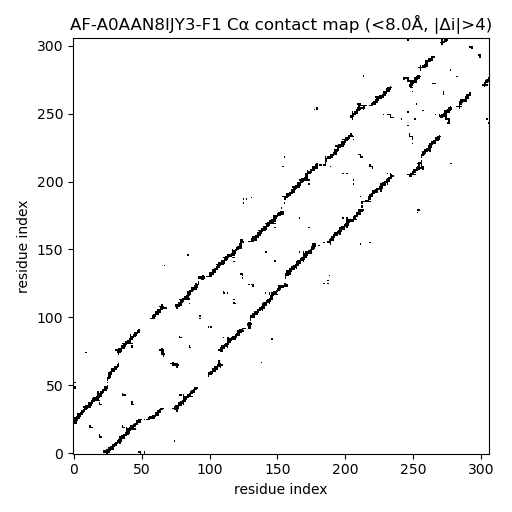HIS A N 1
ATOM 2223 C CA . HIS A 1 281 ? 5.598 2.804 27.416 1.00 77.94 281 HIS A CA 1
ATOM 2224 C C . HIS A 1 281 ? 5.504 4.327 27.610 1.00 77.94 281 HIS A C 1
ATOM 2226 O O . HIS A 1 281 ? 4.425 4.848 27.869 1.00 77.94 281 HIS A O 1
ATOM 2232 N N . ALA A 1 282 ? 6.621 5.058 27.541 1.00 86.19 282 ALA A N 1
ATOM 2233 C CA . ALA A 1 282 ? 6.633 6.511 27.740 1.00 86.19 282 ALA A CA 1
ATOM 2234 C C . ALA A 1 282 ? 6.278 7.300 26.467 1.00 86.19 282 ALA A C 1
ATOM 2236 O O . ALA A 1 282 ? 6.066 8.519 26.523 1.00 86.19 282 ALA A O 1
ATOM 2237 N N . LYS A 1 283 ? 6.245 6.624 25.315 1.00 89.00 283 LYS A N 1
ATOM 2238 C CA . LYS A 1 283 ? 6.001 7.240 24.012 1.00 89.00 283 LYS A CA 1
ATOM 2239 C C . LYS A 1 283 ? 4.518 7.538 23.839 1.00 89.00 283 LYS A C 1
ATOM 2241 O O . LYS A 1 283 ? 3.656 6.954 24.486 1.00 89.00 283 LYS A O 1
ATOM 2246 N N . ARG A 1 284 ? 4.220 8.515 22.988 1.00 90.38 284 ARG A N 1
ATOM 2247 C CA . ARG A 1 284 ? 2.860 9.026 22.798 1.00 90.38 284 ARG A CA 1
ATOM 2248 C C . ARG A 1 284 ? 2.543 9.094 21.317 1.00 90.38 284 ARG A C 1
ATOM 2250 O O . ARG A 1 284 ? 3.376 9.533 20.532 1.00 90.38 284 ARG A O 1
ATOM 2257 N N . ILE A 1 285 ? 1.318 8.723 20.969 1.00 92.44 285 ILE A N 1
ATOM 2258 C CA . ILE A 1 285 ? 0.752 8.892 19.630 1.00 92.44 285 ILE A CA 1
ATOM 2259 C C . ILE A 1 285 ? -0.208 10.082 19.671 1.00 92.44 285 ILE A C 1
ATOM 2261 O O . ILE A 1 285 ? -1.039 10.199 20.575 1.00 92.44 285 ILE A O 1
ATOM 2265 N N . ASP A 1 286 ? -0.117 10.980 18.692 1.00 93.69 286 ASP A N 1
ATOM 2266 C CA . ASP A 1 286 ? -1.038 12.113 18.608 1.00 93.69 286 ASP A CA 1
ATOM 2267 C C . ASP A 1 286 ? -2.362 11.693 17.956 1.00 93.69 286 ASP A C 1
ATOM 2269 O O . ASP A 1 286 ? -2.440 11.559 16.734 1.00 93.69 286 ASP A O 1
ATOM 2273 N N . ALA A 1 287 ? -3.397 11.508 18.784 1.00 92.50 287 ALA A N 1
ATOM 2274 C CA . ALA A 1 287 ? -4.739 11.081 18.376 1.00 92.50 287 ALA A CA 1
ATOM 2275 C C . ALA A 1 287 ? -5.869 12.067 18.764 1.00 92.50 287 ALA A C 1
ATOM 2277 O O . ALA A 1 287 ? -7.031 11.671 18.890 1.00 92.50 287 ALA A O 1
ATOM 2278 N N . ARG A 1 288 ? -5.552 13.353 18.981 1.00 88.06 288 ARG A N 1
ATOM 2279 C CA . ARG A 1 288 ? -6.434 14.317 19.682 1.00 88.06 288 ARG A CA 1
ATOM 2280 C C . ARG A 1 288 ? -7.698 14.762 18.937 1.00 88.06 288 ARG A C 1
ATOM 2282 O O . ARG A 1 288 ? -8.634 15.222 19.576 1.00 88.06 288 ARG A O 1
ATOM 2289 N N . GLU A 1 289 ? -7.741 14.654 17.611 1.00 91.38 289 GLU A N 1
ATOM 2290 C CA . GLU A 1 289 ? -8.801 15.263 16.783 1.00 91.38 289 GLU A CA 1
ATOM 2291 C C . GLU A 1 289 ? -9.674 14.223 16.059 1.00 91.38 289 GLU A C 1
ATOM 2293 O O . GLU A 1 289 ? -10.082 14.453 14.925 1.00 91.38 289 GLU A O 1
ATOM 2298 N N . ASN A 1 290 ? -9.923 13.050 16.642 1.00 92.81 290 ASN A N 1
ATOM 2299 C CA . ASN A 1 290 ? -10.718 11.998 15.991 1.00 92.81 290 ASN A CA 1
ATOM 2300 C C . ASN A 1 290 ? -12.149 11.929 16.537 1.00 92.81 290 ASN A C 1
ATOM 2302 O O . ASN A 1 290 ? -12.403 12.230 17.701 1.00 92.81 290 ASN A O 1
ATOM 2306 N N . ASN A 1 291 ? -13.083 11.515 15.682 1.00 93.00 291 ASN A N 1
ATOM 2307 C CA . ASN A 1 291 ? -14.461 11.239 16.061 1.00 93.00 291 ASN A CA 1
ATOM 2308 C C . ASN A 1 291 ? -14.612 9.759 16.436 1.00 93.00 291 ASN A C 1
ATOM 2310 O O . ASN A 1 291 ? -14.540 8.888 15.567 1.00 93.00 291 ASN A O 1
ATOM 2314 N N . TRP A 1 292 ? -14.869 9.503 17.717 1.00 89.50 292 TRP A N 1
ATOM 2315 C CA . TRP A 1 292 ? -15.043 8.169 18.306 1.00 89.50 292 TRP A CA 1
ATOM 2316 C C . TRP A 1 292 ? -16.513 7.739 18.422 1.00 89.50 292 TRP A C 1
ATOM 2318 O O . TRP A 1 292 ? -16.843 6.807 19.150 1.00 89.50 292 TRP A O 1
ATOM 2328 N N . GLY A 1 293 ? -17.427 8.473 17.781 1.00 83.06 293 GLY A N 1
ATOM 2329 C CA . GLY A 1 293 ? -18.872 8.260 17.876 1.00 83.06 293 GLY A CA 1
ATOM 2330 C C . GLY A 1 293 ? -19.537 8.935 19.080 1.00 83.06 293 GLY A C 1
ATOM 2331 O O . GLY A 1 293 ? -20.755 9.100 19.067 1.00 83.06 293 GLY A O 1
ATOM 2332 N N . SER A 1 294 ? -18.766 9.376 20.078 1.00 82.38 294 SER A N 1
ATOM 2333 C CA . SER A 1 294 ? -19.243 10.167 21.216 1.00 82.38 294 SER A CA 1
ATOM 2334 C C . SER A 1 294 ? -18.208 11.214 21.647 1.00 82.38 294 SER A C 1
ATOM 2336 O O . SER A 1 294 ? -17.012 10.918 21.625 1.00 82.38 294 SER A O 1
ATOM 2338 N N . PRO A 1 295 ? -18.634 12.419 22.076 1.00 83.31 295 PRO A N 1
ATOM 2339 C CA . PRO A 1 295 ? -17.738 13.411 22.666 1.00 83.31 295 PRO A CA 1
ATOM 2340 C C . PRO A 1 295 ? -17.337 13.080 24.116 1.00 83.31 295 PRO A C 1
ATOM 2342 O O . PRO A 1 295 ? -16.425 13.711 24.643 1.00 83.31 295 PRO A O 1
ATOM 2345 N N . MET A 1 296 ? -18.004 12.128 24.783 1.00 87.31 296 MET A N 1
ATOM 2346 C CA . MET A 1 296 ? -17.748 11.790 26.189 1.00 87.31 296 MET A CA 1
ATOM 2347 C C . MET A 1 296 ? -16.638 10.732 26.325 1.00 87.31 296 MET A C 1
ATOM 2349 O O . MET A 1 296 ? -16.847 9.596 25.895 1.00 87.31 296 MET A O 1
ATOM 2353 N N . PRO A 1 297 ? -15.500 11.033 26.990 1.00 86.12 297 PRO A N 1
ATOM 2354 C CA . PRO A 1 297 ? -14.387 10.089 27.144 1.00 86.12 297 PRO A CA 1
ATOM 2355 C C . PRO A 1 297 ? -14.775 8.750 27.769 1.00 86.12 297 PRO A C 1
ATOM 2357 O O . PRO A 1 297 ? -14.325 7.705 27.310 1.00 86.12 297 PRO A O 1
ATOM 2360 N N . SER A 1 298 ? -15.664 8.753 28.764 1.00 87.69 298 SER A N 1
ATOM 2361 C CA . SER A 1 298 ? -16.137 7.530 29.427 1.00 87.69 298 SER A CA 1
ATOM 2362 C C . SER A 1 298 ? -16.813 6.535 28.478 1.00 87.69 298 SER A C 1
ATOM 2364 O O . SER A 1 298 ? -16.862 5.347 28.787 1.00 87.69 298 SER A O 1
ATOM 2366 N N . GLN A 1 299 ? -17.311 6.993 27.326 1.00 85.69 299 GLN A N 1
ATOM 2367 C CA . GLN A 1 299 ? -18.013 6.153 26.357 1.00 85.69 299 GLN A CA 1
ATOM 2368 C C . GLN A 1 299 ? -17.091 5.511 25.316 1.00 85.69 299 GLN A C 1
ATOM 2370 O O . GLN A 1 299 ? -17.479 4.507 24.724 1.00 85.69 299 GLN A O 1
ATOM 2375 N N . PHE A 1 300 ? -15.890 6.056 25.089 1.00 88.19 300 PHE A N 1
ATOM 2376 C CA . PHE A 1 300 ? -14.970 5.535 24.070 1.00 88.19 300 PHE A CA 1
ATOM 2377 C C . PHE A 1 300 ? -13.591 5.136 24.603 1.00 88.19 300 PHE A C 1
ATOM 2379 O O . PHE A 1 300 ? -12.895 4.380 23.936 1.00 88.19 300 PHE A O 1
ATOM 2386 N N . MET A 1 301 ? -13.174 5.581 25.793 1.00 89.56 301 MET A N 1
ATOM 2387 C CA . MET A 1 301 ? -11.820 5.309 26.296 1.00 89.56 301 MET A CA 1
ATOM 2388 C C . MET A 1 301 ? -11.547 3.808 26.474 1.00 89.56 301 MET A C 1
ATOM 2390 O O . MET A 1 301 ? -10.440 3.351 26.226 1.00 89.56 301 MET A O 1
ATOM 2394 N N . SER A 1 302 ? -12.566 3.013 26.819 1.00 90.94 302 SER A N 1
ATOM 2395 C CA . SER A 1 302 ? -12.456 1.547 26.910 1.00 90.94 302 SER A CA 1
ATOM 2396 C C . SER A 1 302 ? -12.182 0.859 25.567 1.00 90.94 302 SER A C 1
ATOM 2398 O O . SER A 1 302 ? -11.770 -0.300 25.548 1.00 90.94 302 SER A O 1
ATOM 2400 N N . LYS A 1 303 ? -12.401 1.563 24.448 1.00 91.31 303 LYS A N 1
ATOM 2401 C CA . LYS A 1 303 ? -12.086 1.115 23.088 1.00 91.31 303 LYS A CA 1
ATOM 2402 C C . LYS A 1 303 ? -10.656 1.466 22.659 1.00 91.31 303 LYS A C 1
ATOM 2404 O O . LYS A 1 303 ? -10.280 1.131 21.539 1.00 91.31 303 LYS A O 1
ATOM 2409 N N . ILE A 1 304 ? -9.867 2.127 23.501 1.00 92.00 304 ILE A N 1
ATOM 2410 C CA . ILE A 1 304 ? -8.455 2.423 23.241 1.00 92.00 304 ILE A CA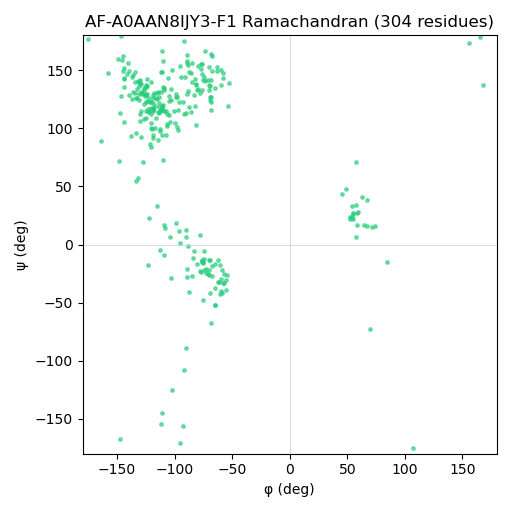 1
ATOM 2411 C C . ILE A 1 304 ? -7.613 1.474 24.096 1.00 92.00 304 ILE A C 1
ATOM 2413 O O . ILE A 1 304 ? -7.835 1.362 25.301 1.00 92.00 304 ILE A O 1
ATOM 2417 N N . PHE A 1 305 ? -6.677 0.768 23.466 1.00 90.69 305 PHE A N 1
ATOM 2418 C CA . PHE A 1 305 ? -5.791 -0.189 24.123 1.00 90.69 305 PHE A CA 1
ATOM 2419 C C . PHE A 1 305 ? -4.333 0.270 24.055 1.00 90.69 305 PHE A C 1
ATOM 2421 O O . PHE A 1 305 ? -3.821 0.515 22.961 1.00 90.69 305 PHE A O 1
ATOM 2428 N N . ASP A 1 306 ? -3.700 0.354 25.228 1.00 80.12 306 ASP A N 1
ATOM 2429 C CA . ASP A 1 306 ? -2.303 0.753 25.449 1.00 80.12 306 ASP A CA 1
ATOM 2430 C C . ASP A 1 306 ? -1.610 -0.156 26.496 1.00 80.12 306 ASP A C 1
ATOM 2432 O O . ASP A 1 306 ? -2.190 -0.444 27.577 1.00 80.12 306 ASP A O 1
#

pLDDT: mean 93.2, std 6.92, range [57.31, 98.81]